Protein AF-A0A0M9G419-F1 (afdb_monomer_lite)

Sequence (191 aa):
MRHNVPPTSLELFRSASVFAHRCFSQYSDGTDGIEWKQRYLQERRDTALEFLGDVKKRVPIHEAIRQRASINRTASGSIHCPTLFDESYNSNTNDNFHDGGSCTKLIDELLDDLSQDENAVDRLQHVDFDALPLLEHELLGDDAPDEATLRNWLRLKRETADYQSYASIPESERTAWSAWYLRHIKGKEEN

Organism: Leptomonas pyrrhocoris (NCBI:txid157538)

Radius of gyration: 26.82 Å; chains: 1; bounding box: 69×56×67 Å

pLDDT: mean 76.54, std 17.56, range [34.84, 97.19]

Structure (mmCIF, N/CA/C/O backbone):
data_AF-A0A0M9G419-F1
#
_entry.id   AF-A0A0M9G419-F1
#
loop_
_atom_site.group_PDB
_atom_site.id
_atom_site.type_symbol
_atom_site.label_atom_id
_atom_site.label_alt_id
_atom_site.label_comp_id
_atom_site.label_asym_id
_atom_site.label_entity_id
_atom_site.label_seq_id
_atom_site.pdbx_PDB_ins_code
_atom_site.Cartn_x
_atom_site.Cartn_y
_atom_site.Cartn_z
_atom_site.occupancy
_atom_site.B_iso_or_equiv
_atom_site.auth_seq_id
_atom_site.auth_comp_id
_atom_site.auth_asym_id
_atom_site.auth_atom_id
_atom_site.pdbx_PDB_model_num
ATOM 1 N N . MET A 1 1 ? 47.802 28.865 7.224 1.00 38.84 1 MET A N 1
ATOM 2 C CA . MET A 1 1 ? 46.581 28.681 6.414 1.00 38.84 1 MET A CA 1
ATOM 3 C C . MET A 1 1 ? 46.557 27.236 5.939 1.00 38.84 1 MET A C 1
ATOM 5 O O . MET A 1 1 ? 47.412 26.865 5.150 1.00 38.84 1 MET A O 1
ATOM 9 N N . ARG A 1 2 ? 45.697 26.388 6.516 1.00 34.84 2 ARG A N 1
ATOM 10 C CA . ARG A 1 2 ? 45.529 24.995 6.074 1.00 34.84 2 ARG A CA 1
ATOM 11 C C . ARG A 1 2 ? 44.380 24.977 5.071 1.00 34.84 2 ARG A C 1
ATOM 13 O O . ARG A 1 2 ? 43.267 25.342 5.431 1.00 34.84 2 ARG A O 1
ATOM 20 N N . HIS A 1 3 ? 44.677 24.636 3.823 1.00 36.69 3 HIS A N 1
ATOM 21 C CA . HIS A 1 3 ? 43.667 24.454 2.788 1.00 36.69 3 HIS A CA 1
ATOM 22 C C . HIS A 1 3 ? 42.878 23.175 3.085 1.00 36.69 3 HIS A C 1
ATOM 24 O O . HIS A 1 3 ? 43.452 22.089 3.110 1.00 36.69 3 HIS A O 1
ATOM 30 N N . ASN A 1 4 ? 41.573 23.314 3.325 1.00 46.38 4 ASN A N 1
ATOM 31 C CA . ASN A 1 4 ? 40.633 22.200 3.267 1.00 46.38 4 ASN A CA 1
ATOM 32 C C . ASN A 1 4 ? 40.433 21.848 1.793 1.00 46.38 4 ASN A C 1
ATOM 34 O O . ASN A 1 4 ? 39.782 22.590 1.059 1.00 46.38 4 ASN A O 1
ATOM 38 N N . VAL A 1 5 ? 41.034 20.745 1.361 1.00 51.09 5 VAL A N 1
ATOM 39 C CA . VAL A 1 5 ? 40.749 20.142 0.059 1.00 51.09 5 VAL A CA 1
ATOM 40 C C . VAL A 1 5 ? 39.438 19.358 0.208 1.00 51.09 5 VAL A C 1
ATOM 42 O O . VAL A 1 5 ? 39.348 18.542 1.129 1.00 51.09 5 VAL A O 1
ATOM 45 N N . PRO A 1 6 ? 38.407 19.606 -0.619 1.00 54.56 6 PRO A N 1
ATOM 46 C CA . PRO A 1 6 ? 37.193 18.800 -0.592 1.00 54.56 6 PRO A CA 1
ATOM 47 C C . PRO A 1 6 ? 37.517 17.360 -1.025 1.00 54.56 6 PRO A C 1
ATOM 49 O O . PRO A 1 6 ? 38.342 17.171 -1.924 1.00 54.56 6 PRO A O 1
ATOM 52 N N . PRO A 1 7 ? 36.904 16.340 -0.399 1.00 48.47 7 PRO A N 1
ATOM 53 C CA . PRO A 1 7 ? 37.156 14.950 -0.752 1.00 48.47 7 PRO A CA 1
ATOM 54 C C . PRO A 1 7 ? 36.759 14.697 -2.210 1.00 48.47 7 PRO A C 1
ATOM 56 O O . PRO A 1 7 ? 35.701 15.125 -2.672 1.00 48.47 7 PRO A O 1
ATOM 59 N N . THR A 1 8 ? 37.636 14.017 -2.942 1.00 52.88 8 THR A N 1
ATOM 60 C CA . THR A 1 8 ? 37.413 13.596 -4.325 1.00 52.88 8 THR A CA 1
ATOM 61 C C . THR A 1 8 ? 36.238 12.619 -4.407 1.00 52.88 8 THR A C 1
ATOM 63 O O . THR A 1 8 ? 36.015 11.814 -3.504 1.00 52.88 8 THR A O 1
ATOM 66 N N . SER A 1 9 ? 35.492 12.664 -5.515 1.00 52.91 9 SER A N 1
ATOM 67 C CA . SER A 1 9 ? 34.283 11.859 -5.775 1.00 52.91 9 SER A CA 1
ATOM 68 C C . SER A 1 9 ? 34.446 10.359 -5.485 1.00 52.91 9 SER A C 1
ATOM 70 O O . SER A 1 9 ? 33.507 9.713 -5.030 1.00 52.91 9 SER A O 1
ATOM 72 N N . LEU A 1 10 ? 35.651 9.810 -5.654 1.00 49.03 10 LEU A N 1
ATOM 73 C CA . LEU A 1 10 ? 35.976 8.409 -5.367 1.00 49.03 10 LEU A CA 1
ATOM 74 C C . LEU A 1 10 ? 35.883 8.028 -3.872 1.00 49.03 10 LEU A C 1
ATOM 76 O O . LEU A 1 10 ? 35.545 6.887 -3.560 1.00 49.03 10 LEU A O 1
ATOM 80 N N . GLU A 1 11 ? 36.117 8.959 -2.943 1.00 41.41 11 GLU A N 1
ATOM 81 C CA . GLU A 1 11 ? 35.979 8.725 -1.491 1.00 41.41 11 GLU A CA 1
ATOM 82 C C . GLU A 1 11 ? 34.498 8.671 -1.055 1.00 41.41 11 GLU A C 1
ATOM 84 O O . GLU A 1 11 ? 34.127 7.914 -0.151 1.00 41.41 11 GLU A O 1
ATOM 89 N N . LEU A 1 12 ? 33.626 9.414 -1.749 1.00 50.41 12 LEU A N 1
ATOM 90 C CA . LEU A 1 12 ? 32.171 9.403 -1.544 1.00 50.41 12 LEU A CA 1
ATOM 91 C C . LEU A 1 12 ? 31.546 8.070 -1.983 1.00 50.41 12 LEU A C 1
ATOM 93 O O . LEU A 1 12 ? 30.766 7.483 -1.229 1.00 50.41 12 LEU A O 1
ATOM 97 N N . PHE A 1 13 ? 31.947 7.536 -3.142 1.00 45.41 13 PHE A N 1
ATOM 98 C CA . PHE A 1 13 ? 31.462 6.236 -3.630 1.00 45.41 13 PHE A CA 1
ATOM 99 C C . PHE A 1 13 ? 31.888 5.068 -2.733 1.00 45.41 13 PHE A C 1
ATOM 101 O O . PHE A 1 13 ? 31.101 4.155 -2.469 1.00 45.41 13 PHE A O 1
ATOM 108 N N . ARG A 1 14 ? 33.111 5.114 -2.195 1.00 39.41 14 ARG A N 1
ATOM 109 C CA . ARG A 1 14 ? 33.606 4.076 -1.281 1.00 39.41 14 ARG A CA 1
ATOM 110 C C . ARG A 1 14 ? 32.883 4.096 0.068 1.00 39.41 14 ARG A C 1
ATOM 112 O O . ARG A 1 14 ? 32.654 3.043 0.654 1.00 39.41 14 ARG A O 1
ATOM 119 N N . SER A 1 15 ? 32.469 5.276 0.526 1.00 40.69 15 SER A N 1
ATOM 120 C CA . SER A 1 15 ? 31.706 5.444 1.768 1.00 40.69 15 SER A CA 1
ATOM 121 C C . SER A 1 15 ? 30.243 5.003 1.621 1.00 40.69 15 SER A C 1
ATOM 123 O O . SER A 1 15 ? 29.703 4.382 2.535 1.00 40.69 15 SER A O 1
ATOM 125 N N . ALA A 1 16 ? 29.616 5.231 0.461 1.00 48.75 16 ALA A N 1
ATOM 126 C CA . ALA A 1 16 ? 28.253 4.769 0.176 1.00 48.75 16 ALA A CA 1
ATOM 127 C C . ALA A 1 16 ? 28.139 3.228 0.119 1.00 48.75 16 ALA A C 1
ATOM 129 O O . ALA A 1 16 ? 27.172 2.654 0.623 1.00 48.75 16 ALA A O 1
ATOM 130 N N . SER A 1 17 ? 29.164 2.545 -0.407 1.00 44.53 17 SER A N 1
ATOM 131 C CA . SER A 1 17 ? 29.236 1.074 -0.458 1.00 44.53 17 SER A CA 1
ATOM 132 C C . SER A 1 17 ? 29.228 0.419 0.935 1.00 44.53 17 SER A C 1
ATOM 134 O O . SER A 1 17 ? 28.587 -0.615 1.137 1.00 44.53 17 SER A O 1
ATOM 136 N N . VAL A 1 18 ? 29.875 1.039 1.928 1.00 43.81 18 VAL A N 1
ATOM 137 C CA . VAL A 1 18 ? 29.952 0.495 3.297 1.00 43.81 18 VAL A CA 1
ATOM 138 C C . VAL A 1 18 ? 28.615 0.622 4.044 1.00 43.81 18 VAL A C 1
ATOM 140 O O . VAL A 1 18 ? 28.306 -0.221 4.889 1.00 43.81 18 VAL A O 1
ATOM 143 N N . PHE A 1 19 ? 27.794 1.627 3.719 1.00 43.00 19 PHE A N 1
ATOM 144 C CA . PHE A 1 19 ? 26.455 1.786 4.300 1.00 43.00 19 PHE A CA 1
ATOM 145 C C . PHE A 1 19 ? 25.435 0.801 3.718 1.00 43.00 19 PHE A C 1
ATOM 147 O O . PHE A 1 19 ? 24.634 0.248 4.471 1.00 43.00 19 PHE A O 1
ATOM 154 N N . ALA A 1 20 ? 25.494 0.514 2.414 1.00 47.59 20 ALA A N 1
ATOM 155 C CA . ALA A 1 20 ? 24.583 -0.438 1.776 1.00 47.59 20 ALA A CA 1
ATOM 156 C C . ALA A 1 20 ? 24.707 -1.853 2.378 1.00 47.59 20 ALA A C 1
ATOM 158 O O . ALA A 1 20 ? 23.699 -2.484 2.700 1.00 47.59 20 ALA A O 1
ATOM 159 N N . HIS A 1 21 ? 25.930 -2.325 2.644 1.00 45.94 21 HIS A N 1
ATOM 160 C CA . HIS A 1 21 ? 26.155 -3.666 3.201 1.00 45.94 21 HIS A CA 1
ATOM 161 C C . HIS A 1 21 ? 25.623 -3.875 4.629 1.00 45.94 21 HIS A C 1
ATOM 163 O O . HIS A 1 21 ? 25.426 -5.020 5.027 1.00 45.94 21 HIS A O 1
ATOM 169 N N . ARG A 1 22 ? 25.363 -2.810 5.402 1.00 49.66 22 ARG A N 1
ATOM 170 C CA . ARG A 1 22 ? 24.868 -2.923 6.789 1.00 49.66 22 ARG A CA 1
ATOM 171 C C . ARG A 1 22 ? 23.342 -2.905 6.920 1.00 49.66 22 ARG A C 1
ATOM 173 O O . ARG A 1 22 ? 22.832 -3.267 7.976 1.00 49.66 22 ARG A O 1
ATOM 180 N N . CYS A 1 23 ? 22.617 -2.487 5.882 1.00 59.53 23 CYS A N 1
ATOM 181 C CA . CYS A 1 23 ? 21.167 -2.278 5.960 1.00 59.53 23 CYS A CA 1
ATOM 182 C C . CYS A 1 23 ? 20.362 -3.383 5.263 1.00 59.53 23 CYS A C 1
ATOM 184 O O . CYS A 1 23 ? 19.258 -3.692 5.705 1.00 59.53 23 CYS A O 1
ATOM 186 N N . PHE A 1 24 ? 20.905 -4.025 4.220 1.00 66.44 24 PHE A N 1
ATOM 187 C CA . PHE A 1 24 ? 20.184 -5.093 3.513 1.00 66.44 24 PHE A CA 1
ATOM 188 C C . PHE A 1 24 ? 19.921 -6.334 4.385 1.00 66.44 24 PHE A C 1
ATOM 190 O O . PHE A 1 24 ? 18.887 -6.977 4.215 1.00 66.44 24 PHE A O 1
ATOM 197 N N . SER A 1 25 ? 20.781 -6.635 5.369 1.00 67.06 25 SER A N 1
ATOM 198 C CA . SER A 1 25 ? 20.559 -7.750 6.308 1.00 67.06 25 SER A CA 1
ATOM 199 C C . SER A 1 25 ? 19.336 -7.548 7.210 1.00 67.06 25 SER A C 1
ATOM 201 O O . SER A 1 25 ? 18.782 -8.511 7.728 1.00 67.06 25 SER A O 1
ATOM 203 N N . GLN A 1 26 ? 18.854 -6.313 7.379 1.00 83.69 26 GLN A N 1
ATOM 204 C CA . GLN A 1 26 ? 17.709 -6.038 8.250 1.00 83.69 26 GLN A CA 1
ATOM 205 C C . GLN A 1 26 ? 16.374 -6.501 7.650 1.00 83.69 26 GLN A C 1
ATOM 207 O O . GLN A 1 26 ? 15.397 -6.626 8.388 1.00 83.69 26 GLN A O 1
ATOM 212 N N . TYR A 1 27 ? 16.326 -6.763 6.338 1.00 83.69 27 TYR A N 1
ATOM 213 C CA . TYR A 1 27 ? 15.131 -7.252 5.643 1.00 83.69 27 TYR A CA 1
ATOM 214 C C . TYR A 1 27 ? 14.937 -8.765 5.757 1.00 83.69 27 TYR A C 1
ATOM 216 O O . TYR A 1 27 ? 13.842 -9.250 5.474 1.00 83.69 27 TYR A O 1
ATOM 224 N N . SER A 1 28 ? 15.964 -9.515 6.168 1.00 85.06 28 SER A N 1
ATOM 225 C CA . SER A 1 28 ? 15.807 -10.942 6.440 1.00 85.06 28 SER A CA 1
ATOM 226 C C . SER A 1 28 ? 15.108 -11.203 7.775 1.00 85.06 28 SER A C 1
ATOM 228 O O . SER A 1 28 ? 15.082 -10.361 8.683 1.00 85.06 28 SER A O 1
ATOM 230 N N . ASP A 1 29 ? 14.543 -12.403 7.893 1.00 83.81 29 ASP A N 1
ATOM 231 C CA . ASP A 1 29 ? 13.978 -12.906 9.141 1.00 83.81 29 ASP A CA 1
ATOM 232 C C . ASP A 1 29 ? 15.043 -12.969 10.247 1.00 83.81 29 ASP A C 1
ATOM 234 O O . ASP A 1 29 ? 16.236 -13.112 9.982 1.00 83.81 29 ASP A O 1
ATOM 238 N N . GLY A 1 30 ? 14.603 -12.852 11.501 1.00 84.38 30 GLY A N 1
ATOM 239 C CA . GLY A 1 30 ? 15.476 -12.800 12.675 1.00 84.38 30 GLY A CA 1
ATOM 240 C C . GLY A 1 30 ? 15.331 -11.502 13.466 1.00 84.38 30 GLY A C 1
ATOM 241 O O . GLY A 1 30 ? 14.412 -10.710 13.237 1.00 84.38 30 GLY A O 1
ATOM 242 N N . THR A 1 31 ? 16.238 -11.303 14.419 1.00 83.81 31 THR A N 1
ATOM 243 C CA . THR A 1 31 ? 16.205 -10.198 15.393 1.00 83.81 31 THR A CA 1
ATOM 244 C C . THR A 1 31 ? 16.701 -8.863 14.842 1.00 83.81 31 THR A C 1
ATOM 246 O O . THR A 1 31 ? 16.458 -7.825 15.454 1.00 83.81 31 THR A O 1
ATOM 249 N N . ASP A 1 32 ? 17.373 -8.868 13.692 1.00 87.25 32 ASP A N 1
ATOM 250 C CA . ASP A 1 32 ? 17.858 -7.649 13.046 1.00 87.25 32 ASP A CA 1
ATOM 251 C C . ASP A 1 32 ? 16.689 -6.760 12.601 1.00 87.25 32 ASP A C 1
ATOM 253 O O . ASP A 1 32 ? 15.638 -7.254 12.188 1.00 87.25 32 ASP A O 1
ATOM 257 N N . GLY A 1 33 ? 16.854 -5.437 12.687 1.00 86.06 33 GLY A N 1
ATOM 258 C CA . GLY A 1 33 ? 15.804 -4.486 12.303 1.00 86.06 33 GLY A CA 1
ATOM 259 C C . GLY A 1 33 ? 14.588 -4.467 13.243 1.00 86.06 33 GLY A C 1
ATOM 260 O O . GLY A 1 33 ? 13.487 -4.120 12.816 1.00 86.06 33 GLY A O 1
ATOM 261 N N . ILE A 1 34 ? 14.762 -4.844 14.517 1.00 90.25 34 ILE A N 1
ATOM 262 C CA . ILE A 1 34 ? 13.664 -4.946 15.495 1.00 90.25 34 ILE A CA 1
ATOM 263 C C . ILE A 1 34 ? 12.810 -3.675 15.593 1.00 90.25 34 ILE A C 1
ATOM 265 O O . ILE A 1 34 ? 11.598 -3.772 15.753 1.00 90.25 34 ILE A O 1
ATOM 269 N N . GLU A 1 35 ? 13.411 -2.494 15.438 1.00 91.00 35 GLU A N 1
ATOM 270 C CA . GLU A 1 35 ? 12.728 -1.204 15.571 1.00 91.00 35 GLU A CA 1
ATOM 271 C C . GLU A 1 35 ? 11.585 -1.045 14.560 1.00 91.00 35 GLU A C 1
ATOM 273 O O . GLU A 1 35 ? 10.445 -0.760 14.938 1.00 91.00 35 GLU A O 1
ATOM 278 N N . TRP A 1 36 ? 11.855 -1.283 13.272 1.00 91.62 36 TRP A N 1
ATOM 279 C CA . TRP A 1 36 ? 10.833 -1.164 12.233 1.00 91.62 36 TRP A CA 1
ATOM 280 C C . TRP A 1 36 ? 9.875 -2.361 12.247 1.00 91.62 36 TRP A C 1
ATOM 282 O O . TRP A 1 36 ? 8.677 -2.180 12.024 1.00 91.62 36 TRP A O 1
ATOM 292 N N . LYS A 1 37 ? 10.362 -3.569 12.579 1.00 91.94 37 LYS A N 1
ATOM 293 C CA . LYS A 1 37 ? 9.524 -4.775 12.706 1.00 91.94 37 LYS A CA 1
ATOM 294 C C . LYS A 1 37 ? 8.497 -4.626 13.833 1.00 91.94 37 LYS A C 1
ATOM 296 O O . LYS A 1 37 ? 7.320 -4.927 13.639 1.00 91.94 37 LYS A O 1
ATOM 301 N N . GLN A 1 38 ? 8.912 -4.118 14.995 1.00 94.00 38 GLN A N 1
ATOM 302 C CA . GLN A 1 38 ? 8.023 -3.863 16.129 1.00 94.00 38 GLN A CA 1
ATOM 303 C C . GLN A 1 38 ? 7.025 -2.753 15.807 1.00 94.00 38 GLN A C 1
ATOM 305 O O . GLN A 1 38 ? 5.837 -2.915 16.081 1.00 94.00 38 GLN A O 1
ATOM 310 N N . ARG A 1 39 ? 7.484 -1.657 15.189 1.00 94.75 39 ARG A N 1
ATOM 311 C CA . ARG A 1 39 ? 6.601 -0.579 14.735 1.00 94.75 39 ARG A CA 1
ATOM 312 C C . ARG A 1 39 ? 5.519 -1.103 13.793 1.00 94.75 39 ARG A C 1
ATOM 314 O O . ARG A 1 39 ? 4.346 -0.835 14.025 1.00 94.75 39 ARG A O 1
ATOM 321 N N . TYR A 1 40 ? 5.896 -1.901 12.797 1.00 93.06 40 TYR A N 1
ATOM 322 C CA . TYR A 1 40 ? 4.954 -2.519 11.865 1.00 93.06 40 TYR A CA 1
ATOM 323 C C . TYR A 1 40 ? 3.905 -3.380 12.586 1.00 93.06 40 TYR A C 1
ATOM 325 O O . TYR A 1 40 ? 2.705 -3.234 12.356 1.00 93.06 40 TYR A O 1
ATOM 333 N N . LEU A 1 41 ? 4.330 -4.263 13.497 1.00 93.31 41 LEU A N 1
ATOM 334 C CA . LEU A 1 41 ? 3.406 -5.109 14.264 1.00 93.31 41 LEU A CA 1
ATOM 335 C C . LEU A 1 41 ? 2.466 -4.287 15.156 1.00 93.31 41 LEU A C 1
ATOM 337 O O . LEU A 1 41 ? 1.285 -4.626 15.278 1.00 93.31 41 LEU A O 1
ATOM 341 N N . GLN A 1 42 ? 2.978 -3.211 15.753 1.00 95.38 42 GLN A N 1
ATOM 342 C CA . GLN A 1 42 ? 2.200 -2.298 16.580 1.00 95.38 42 GLN A CA 1
ATOM 343 C C . GLN A 1 42 ? 1.150 -1.553 15.746 1.00 95.38 42 GLN A C 1
ATOM 345 O O . GLN A 1 42 ? -0.029 -1.600 16.086 1.00 95.38 42 GLN A O 1
ATOM 350 N N . GLU A 1 43 ? 1.536 -0.966 14.610 1.00 94.69 43 GLU A N 1
ATOM 351 C CA . GLU A 1 43 ? 0.617 -0.276 13.692 1.00 94.69 43 GLU A CA 1
ATOM 352 C C . GLU A 1 43 ? -0.503 -1.213 13.203 1.00 94.69 43 GLU A C 1
ATOM 354 O O . GLU A 1 43 ? -1.677 -0.826 13.155 1.00 94.69 43 GLU A O 1
ATOM 359 N N . ARG A 1 44 ? -0.182 -2.485 12.920 1.00 93.75 44 ARG A N 1
ATOM 360 C CA . ARG A 1 44 ? -1.181 -3.502 12.547 1.00 93.75 44 ARG A CA 1
ATOM 361 C C . ARG A 1 44 ? -2.161 -3.806 13.677 1.00 93.75 44 ARG A C 1
ATOM 363 O O . ARG A 1 44 ? -3.362 -3.913 13.418 1.00 93.75 44 ARG A O 1
ATOM 370 N N . ARG A 1 45 ? -1.667 -3.933 14.910 1.00 93.81 45 ARG A N 1
ATOM 371 C CA . ARG A 1 45 ? -2.503 -4.166 16.094 1.00 93.81 45 ARG A CA 1
ATOM 372 C C . ARG A 1 45 ? -3.414 -2.973 16.371 1.00 93.81 45 ARG A C 1
ATOM 374 O O . ARG A 1 45 ? -4.610 -3.167 16.577 1.00 93.81 45 ARG A O 1
ATOM 381 N N . ASP A 1 46 ? -2.869 -1.763 16.345 1.00 94.56 46 ASP A N 1
ATOM 382 C CA . ASP A 1 46 ? -3.615 -0.540 16.643 1.00 94.56 46 ASP A CA 1
ATOM 383 C C . ASP A 1 46 ? -4.724 -0.310 15.616 1.00 94.56 46 ASP A C 1
ATOM 385 O O . ASP A 1 46 ? -5.868 -0.060 15.993 1.00 94.56 46 ASP A O 1
ATOM 389 N N . THR A 1 47 ? -4.432 -0.536 14.331 1.00 93.56 47 THR A N 1
ATOM 390 C CA . THR A 1 47 ? -5.436 -0.465 13.259 1.00 93.56 47 THR A CA 1
ATOM 391 C C . THR A 1 47 ? -6.567 -1.478 13.471 1.00 93.56 47 THR A C 1
ATOM 393 O O . THR A 1 47 ? -7.741 -1.144 13.305 1.00 93.56 47 THR A O 1
ATOM 396 N N . ALA A 1 48 ? -6.242 -2.717 13.863 1.00 92.19 48 ALA A N 1
ATOM 397 C CA . ALA A 1 48 ? -7.242 -3.756 14.118 1.00 92.19 48 ALA A CA 1
ATOM 398 C C . ALA A 1 48 ? -8.152 -3.398 15.304 1.00 92.19 48 ALA A C 1
ATOM 400 O O . ALA A 1 48 ? -9.375 -3.550 15.228 1.00 92.19 48 ALA A O 1
ATOM 401 N N . LEU A 1 49 ? -7.563 -2.895 16.393 1.00 92.94 49 LEU A N 1
ATOM 402 C CA . LEU A 1 49 ? -8.297 -2.492 17.590 1.00 92.94 49 LEU A CA 1
ATOM 403 C C . LEU A 1 49 ? -9.156 -1.249 17.350 1.00 92.94 49 LEU A C 1
ATOM 405 O O . LEU A 1 49 ? -10.293 -1.212 17.817 1.00 92.94 49 LEU A O 1
ATOM 409 N N . GLU A 1 50 ? -8.660 -0.267 16.597 1.00 94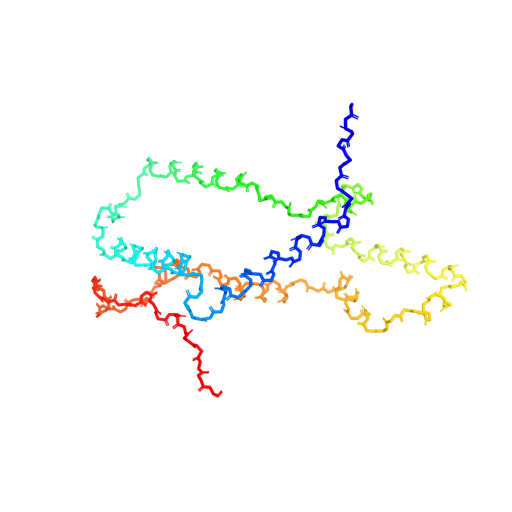.00 50 GLU A N 1
ATOM 410 C CA . GLU A 1 50 ? -9.443 0.907 16.206 1.00 94.00 50 GLU A CA 1
ATOM 411 C C . GLU A 1 50 ? -10.651 0.491 15.356 1.00 94.00 50 GLU A C 1
ATOM 413 O O . GLU A 1 50 ? -11.781 0.881 15.650 1.00 94.00 50 GLU A O 1
ATOM 418 N N . PHE A 1 51 ? -10.450 -0.375 14.359 1.00 91.75 51 PHE A N 1
ATOM 419 C CA . PHE A 1 51 ? -11.526 -0.848 13.486 1.00 91.75 51 PHE A CA 1
ATOM 420 C C . PHE A 1 51 ? -12.614 -1.636 14.243 1.00 91.75 51 PHE A C 1
ATOM 422 O O . PHE A 1 51 ? -13.816 -1.409 14.056 1.00 91.75 51 PHE A O 1
ATOM 429 N N . LEU A 1 52 ? -12.210 -2.568 15.113 1.00 90.81 52 LEU A N 1
ATOM 430 C CA . LEU A 1 52 ? -13.142 -3.431 15.845 1.00 90.81 52 LEU A CA 1
ATOM 431 C C . LEU A 1 52 ? -13.781 -2.734 17.054 1.00 90.81 52 LEU A C 1
ATOM 433 O O . LEU A 1 52 ? -14.967 -2.948 17.319 1.00 90.81 52 LEU A O 1
ATOM 437 N N . GLY A 1 53 ? -13.010 -1.932 17.789 1.00 89.62 53 GLY A N 1
ATOM 438 C CA . GLY A 1 53 ? -13.370 -1.433 19.116 1.00 89.62 53 GLY A CA 1
ATOM 439 C C . GLY A 1 53 ? -13.764 0.042 19.186 1.00 89.62 53 GLY A C 1
ATOM 440 O O . GLY A 1 53 ? -14.528 0.405 20.082 1.00 89.62 53 GLY A O 1
ATOM 441 N N . ASP A 1 54 ? -13.305 0.901 18.267 1.00 92.69 54 ASP A N 1
ATOM 442 C CA . ASP A 1 54 ? -13.606 2.334 18.347 1.00 92.69 54 ASP A CA 1
ATOM 443 C C . ASP A 1 54 ? -14.975 2.669 17.735 1.00 92.69 54 ASP A C 1
ATOM 445 O O . ASP A 1 54 ? -15.142 2.941 16.542 1.00 92.69 54 ASP A O 1
ATOM 449 N N . VAL A 1 55 ? -15.994 2.697 18.594 1.00 91.69 55 VAL A N 1
ATOM 450 C CA . VAL A 1 55 ? -17.367 3.056 18.214 1.00 91.69 55 VAL A CA 1
ATOM 451 C C . VAL A 1 55 ? -17.456 4.497 17.695 1.00 91.69 55 VAL A C 1
ATOM 453 O O . VAL A 1 55 ? -18.319 4.792 16.869 1.00 91.69 55 VAL A O 1
ATOM 456 N N . LYS A 1 56 ? -16.543 5.396 18.095 1.00 93.19 56 LYS A N 1
ATOM 457 C CA . LYS A 1 56 ? -16.565 6.807 17.668 1.00 93.19 56 LYS A CA 1
ATOM 458 C C . LYS A 1 56 ? -16.276 6.974 16.178 1.00 93.19 56 LYS A C 1
ATOM 460 O O . LYS A 1 56 ? -16.611 8.009 15.610 1.00 93.19 56 LYS A O 1
ATOM 465 N N . LYS A 1 57 ? -15.677 5.969 15.535 1.00 92.81 57 LYS A N 1
ATOM 466 C CA . LYS A 1 57 ? -15.389 5.967 14.093 1.00 92.81 57 LYS A CA 1
ATOM 467 C C . LYS A 1 57 ? -16.589 5.526 13.250 1.00 92.81 57 LYS A C 1
ATOM 469 O O . LYS A 1 57 ? -16.598 5.750 12.043 1.00 92.81 57 LYS A O 1
ATOM 474 N N . ARG A 1 58 ? -17.633 4.956 13.865 1.00 92.69 58 ARG A N 1
ATOM 475 C CA . ARG A 1 58 ? -18.849 4.457 13.192 1.00 92.69 58 ARG A CA 1
ATOM 476 C C . ARG A 1 58 ? -19.893 5.563 13.015 1.00 92.69 58 ARG A C 1
ATOM 478 O O . ARG A 1 58 ? -21.041 5.422 13.425 1.00 92.69 58 ARG A O 1
ATOM 485 N N . VAL A 1 59 ? -19.474 6.688 12.439 1.00 94.06 59 VAL A N 1
ATOM 486 C CA . VAL A 1 59 ? -20.296 7.899 12.302 1.00 94.06 59 VAL A CA 1
ATOM 487 C C . VAL A 1 59 ? -20.596 8.172 10.825 1.00 94.06 59 VAL A C 1
ATOM 489 O O . VAL A 1 59 ? -19.686 8.094 9.997 1.00 94.06 59 VAL A O 1
ATOM 492 N N . PRO A 1 60 ? -21.844 8.528 10.467 1.00 94.88 60 PRO A N 1
ATOM 493 C CA . PRO A 1 60 ? -22.172 8.958 9.114 1.00 94.88 60 PRO A CA 1
ATOM 494 C C . PRO A 1 60 ? -21.367 10.189 8.675 1.00 94.88 60 PRO A C 1
ATOM 496 O O . PRO A 1 60 ? -21.171 11.147 9.429 1.00 94.88 60 PRO A O 1
ATOM 499 N N . ILE A 1 61 ? -20.928 10.184 7.417 1.00 95.62 61 ILE A N 1
ATOM 500 C CA . ILE A 1 61 ? -20.112 11.261 6.853 1.00 95.62 61 ILE A CA 1
ATOM 501 C C . ILE A 1 61 ? -20.968 12.520 6.649 1.00 95.62 61 ILE A C 1
ATOM 503 O O . ILE A 1 61 ? -21.893 12.526 5.833 1.00 95.62 61 ILE A O 1
ATOM 507 N N . HIS A 1 62 ? -20.601 13.603 7.335 1.00 95.56 62 HIS A N 1
ATOM 508 C CA . HIS A 1 62 ? -21.214 14.931 7.225 1.00 95.56 62 HIS A CA 1
ATOM 509 C C . HIS A 1 62 ? -20.273 15.949 6.556 1.00 95.56 62 HIS A C 1
ATOM 511 O O . HIS A 1 62 ? -19.114 15.648 6.268 1.00 95.56 62 HIS A O 1
ATOM 517 N N . GLU A 1 63 ? -20.777 17.158 6.298 1.00 96.75 63 GLU A N 1
ATOM 518 C CA . GLU A 1 63 ? -20.127 18.142 5.421 1.00 96.75 63 GLU A CA 1
ATOM 519 C C . GLU A 1 63 ? -18.708 18.529 5.859 1.00 96.75 63 GLU A C 1
ATOM 521 O O . GLU A 1 63 ? -17.785 18.510 5.049 1.00 96.75 63 GLU A O 1
ATOM 526 N N . ALA A 1 64 ? -18.493 18.762 7.156 1.00 96.50 64 ALA A N 1
ATOM 527 C CA . ALA A 1 64 ? -17.164 19.078 7.680 1.00 96.50 64 ALA A CA 1
ATOM 528 C C . ALA A 1 64 ? -16.133 17.969 7.387 1.00 96.50 64 ALA A C 1
ATOM 530 O O . ALA A 1 64 ? -14.986 18.257 7.040 1.00 96.50 64 ALA A O 1
ATOM 531 N N . ILE A 1 65 ? -16.543 16.696 7.473 1.00 95.69 65 ILE A N 1
ATOM 532 C CA . ILE A 1 65 ? -15.679 15.560 7.125 1.00 95.69 65 ILE A CA 1
ATOM 533 C C . ILE A 1 65 ? -15.406 15.546 5.617 1.00 95.69 65 ILE A C 1
ATOM 535 O O . ILE A 1 65 ? -14.261 15.338 5.223 1.00 95.69 65 ILE A O 1
ATOM 539 N N . ARG A 1 66 ? -16.416 15.800 4.770 1.00 95.81 66 ARG A N 1
ATOM 540 C CA . ARG A 1 66 ? -16.257 15.822 3.301 1.00 95.81 66 ARG A CA 1
ATOM 541 C C . ARG A 1 66 ? -15.260 16.886 2.860 1.00 95.81 66 ARG A C 1
ATOM 543 O O . ARG A 1 66 ? -14.324 16.572 2.127 1.00 95.81 66 ARG A O 1
ATOM 550 N N . GLN A 1 67 ? -15.424 18.112 3.354 1.00 97.19 67 GLN A N 1
ATOM 551 C CA . GLN A 1 67 ? -14.543 19.230 3.021 1.00 97.19 67 GLN A CA 1
ATOM 552 C C . GLN A 1 67 ? -13.110 18.950 3.471 1.00 97.19 67 GLN A C 1
ATOM 554 O O . GLN A 1 67 ? -12.178 19.038 2.673 1.00 97.19 67 GLN A O 1
ATOM 559 N N . ARG A 1 68 ? -12.927 18.512 4.723 1.00 96.38 68 ARG A N 1
ATOM 560 C CA . ARG A 1 68 ? -11.594 18.212 5.256 1.00 96.38 68 ARG A CA 1
ATOM 561 C C . ARG A 1 68 ? -10.924 17.042 4.536 1.00 96.38 68 ARG A C 1
ATOM 563 O O . ARG A 1 68 ? -9.731 17.105 4.258 1.00 96.38 68 ARG A O 1
ATOM 570 N N . ALA A 1 69 ? -11.675 15.996 4.194 1.00 95.56 69 ALA A N 1
ATOM 571 C CA . ALA A 1 69 ? -11.152 14.872 3.424 1.00 95.56 69 ALA A CA 1
ATOM 572 C C . ALA A 1 69 ? -10.736 15.292 2.005 1.00 95.56 69 ALA A C 1
ATOM 574 O O . ALA A 1 69 ? -9.714 14.820 1.512 1.00 95.56 69 ALA A O 1
ATOM 575 N N . SER A 1 70 ? -11.487 16.197 1.368 1.00 95.31 70 SER A N 1
ATOM 576 C CA . SER A 1 70 ? -11.124 16.752 0.060 1.00 95.31 70 SER A CA 1
ATOM 577 C C . SER A 1 70 ? -9.824 17.553 0.127 1.00 95.31 70 SER A C 1
ATOM 579 O O . SER A 1 70 ? -8.935 17.324 -0.687 1.00 95.31 70 SER A O 1
ATOM 581 N N . ILE A 1 71 ? -9.682 18.426 1.131 1.00 95.12 71 ILE A N 1
ATOM 582 C CA . ILE A 1 71 ? -8.456 19.209 1.362 1.00 95.12 71 ILE A CA 1
ATOM 583 C C . ILE A 1 71 ? -7.257 18.283 1.603 1.00 95.12 71 ILE A C 1
ATOM 585 O O . ILE A 1 71 ? -6.192 18.475 1.018 1.00 95.12 71 ILE A O 1
ATOM 589 N N . ASN A 1 72 ? -7.426 17.241 2.421 1.00 95.38 72 ASN A N 1
ATOM 590 C CA . ASN A 1 72 ? -6.361 16.273 2.676 1.00 95.38 72 ASN A CA 1
ATOM 591 C C . ASN A 1 72 ? -5.976 15.502 1.405 1.00 95.38 72 ASN A C 1
ATOM 593 O O . ASN A 1 72 ? -4.795 15.278 1.167 1.00 95.38 72 ASN A O 1
ATOM 597 N N . ARG A 1 73 ? -6.952 15.134 0.563 1.00 94.56 73 ARG A N 1
ATOM 598 C CA . ARG A 1 73 ? -6.690 14.462 -0.718 1.00 94.56 73 ARG A CA 1
ATOM 599 C C . ARG A 1 73 ? -5.848 15.336 -1.642 1.00 94.56 73 ARG A C 1
ATOM 601 O O . ARG A 1 73 ? -4.882 14.840 -2.212 1.00 94.56 73 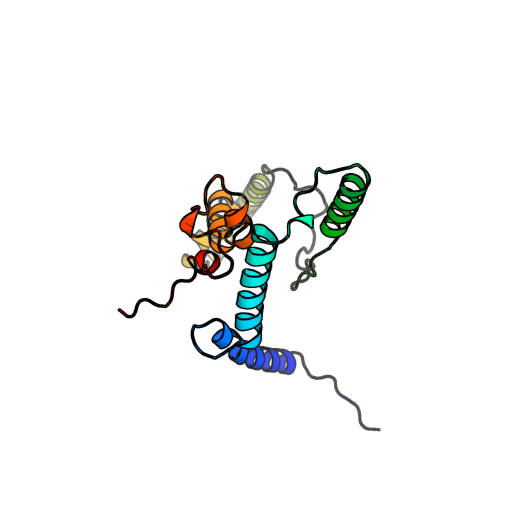ARG A O 1
ATOM 608 N N . THR A 1 74 ? -6.194 16.615 -1.778 1.00 93.31 74 THR A N 1
ATOM 609 C CA . THR A 1 74 ? -5.413 17.547 -2.602 1.00 93.31 74 THR A CA 1
ATOM 610 C C . THR A 1 74 ? -4.023 17.776 -2.019 1.00 93.31 74 THR A C 1
ATOM 612 O O . THR A 1 74 ? -3.053 17.768 -2.767 1.00 93.31 74 THR A O 1
ATOM 615 N N . ALA A 1 75 ? -3.909 17.889 -0.692 1.00 92.44 75 ALA A N 1
ATOM 616 C CA . ALA A 1 75 ? -2.626 18.073 -0.020 1.00 92.44 75 ALA A CA 1
ATOM 617 C C . ALA A 1 75 ? -1.688 16.874 -0.222 1.00 92.44 75 ALA A C 1
ATOM 619 O O . ALA A 1 75 ? -0.512 17.065 -0.513 1.00 92.44 75 ALA A O 1
ATOM 620 N N . SER A 1 76 ? -2.198 15.641 -0.125 1.00 88.62 76 SER A N 1
ATOM 621 C CA . SER A 1 76 ? -1.405 14.438 -0.403 1.00 88.62 76 SER A CA 1
ATOM 622 C C . SER A 1 76 ? -1.052 14.294 -1.883 1.00 88.62 76 SE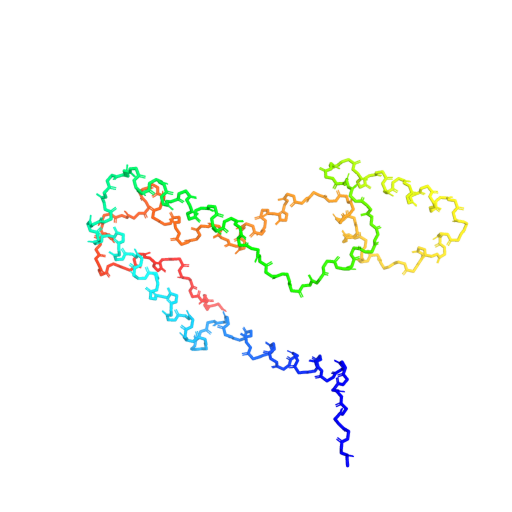R A C 1
ATOM 624 O O . SER A 1 76 ? 0.046 13.848 -2.192 1.00 88.62 76 SER A O 1
ATOM 626 N N . GLY A 1 77 ? -1.946 14.695 -2.794 1.00 84.56 77 GLY A N 1
ATOM 627 C CA . GLY A 1 77 ? -1.677 14.686 -4.235 1.00 84.56 77 GLY A CA 1
ATOM 628 C C . GLY A 1 77 ? -0.602 15.688 -4.669 1.00 84.56 77 GLY A C 1
ATOM 629 O O . GLY A 1 77 ? 0.059 15.464 -5.674 1.00 84.56 77 GLY A O 1
ATOM 630 N N . SER A 1 78 ? -0.395 16.766 -3.905 1.00 82.31 78 SER A N 1
ATOM 631 C CA . SER A 1 78 ? 0.665 17.751 -4.161 1.00 82.31 78 SER A CA 1
ATOM 632 C C . SER A 1 78 ? 2.034 17.381 -3.578 1.00 82.31 78 SER A C 1
ATOM 634 O O . SER A 1 78 ? 2.984 18.143 -3.742 1.00 82.31 78 SER A O 1
ATOM 636 N N . ILE A 1 79 ? 2.157 16.254 -2.866 1.00 84.94 79 ILE A N 1
ATOM 637 C CA . ILE A 1 79 ? 3.447 15.817 -2.320 1.00 84.94 79 ILE A CA 1
ATOM 638 C C . ILE A 1 79 ? 4.286 15.264 -3.469 1.00 84.94 79 ILE A C 1
ATOM 640 O O . ILE A 1 79 ? 4.002 14.191 -3.997 1.00 84.94 79 ILE A O 1
ATOM 644 N N . HIS A 1 80 ? 5.336 15.992 -3.836 1.00 80.44 80 HIS A N 1
ATOM 645 C CA . HIS A 1 80 ? 6.322 15.513 -4.792 1.00 80.44 80 HIS A CA 1
ATOM 646 C C . HIS A 1 80 ? 7.322 14.587 -4.087 1.00 80.44 80 HIS A C 1
ATOM 648 O O . HIS A 1 80 ? 7.878 14.941 -3.044 1.00 80.44 80 HIS A O 1
ATOM 654 N N . CYS A 1 81 ? 7.520 13.386 -4.632 1.00 79.62 81 CYS A N 1
ATOM 655 C CA . CYS A 1 81 ? 8.529 12.459 -4.132 1.00 79.62 81 CYS A CA 1
ATOM 656 C C . CYS A 1 81 ? 9.903 12.931 -4.629 1.00 79.62 81 CYS A C 1
ATOM 658 O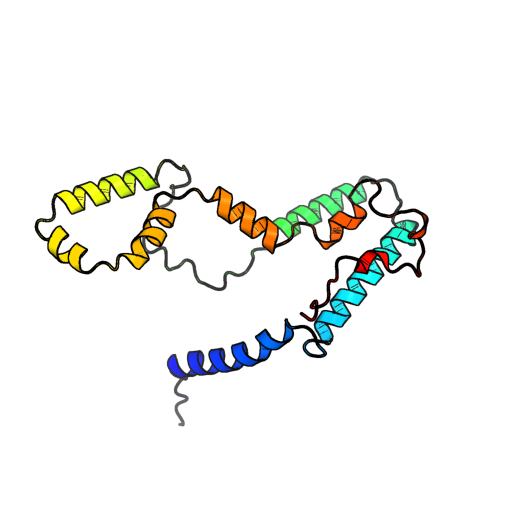 O . CYS A 1 81 ? 10.055 13.080 -5.840 1.00 79.62 81 CYS A O 1
ATOM 660 N N . PRO A 1 82 ? 10.889 13.181 -3.749 1.00 79.06 82 PRO A N 1
ATOM 661 C CA . PRO A 1 82 ? 12.225 13.543 -4.201 1.00 79.06 82 PRO A CA 1
ATOM 662 C C . PRO A 1 82 ? 12.806 12.390 -5.024 1.00 79.06 82 PRO A C 1
ATOM 664 O O . PRO A 1 82 ? 12.939 11.268 -4.528 1.00 79.06 82 PRO A O 1
ATOM 667 N N . THR A 1 83 ? 13.134 12.661 -6.284 1.00 79.06 83 THR A N 1
ATOM 668 C CA . THR A 1 83 ? 13.803 11.699 -7.156 1.00 79.06 83 THR A CA 1
ATOM 669 C C . THR A 1 83 ? 15.263 11.562 -6.718 1.00 79.06 83 THR A C 1
ATOM 671 O O . THR A 1 83 ? 15.949 12.543 -6.434 1.00 79.06 83 THR A O 1
ATOM 674 N N . LEU A 1 84 ? 15.735 10.320 -6.576 1.00 71.69 84 LEU A N 1
ATOM 675 C CA . LEU A 1 84 ? 17.125 10.039 -6.181 1.00 71.69 84 LEU A CA 1
ATOM 676 C C . LEU A 1 84 ? 18.113 10.262 -7.331 1.00 71.69 84 LEU A C 1
ATOM 678 O O . LEU A 1 84 ? 19.293 10.503 -7.084 1.00 71.69 84 LEU A O 1
ATOM 682 N N . PHE A 1 85 ? 17.623 10.179 -8.566 1.00 73.31 85 PHE A N 1
ATOM 683 C CA . PHE A 1 85 ? 18.375 10.451 -9.778 1.00 73.31 85 PHE A CA 1
ATOM 684 C C . PHE A 1 85 ? 17.764 11.671 -10.454 1.00 73.31 85 PHE A C 1
ATOM 686 O O . PHE A 1 85 ? 16.544 11.773 -10.582 1.00 73.31 85 PHE A O 1
ATOM 693 N N . ASP A 1 86 ? 18.632 12.606 -10.814 1.00 58.38 86 ASP A N 1
ATOM 694 C CA . ASP A 1 86 ? 18.263 13.820 -11.520 1.00 58.38 86 ASP A CA 1
ATOM 695 C C . ASP A 1 86 ? 17.849 13.458 -12.952 1.00 58.38 86 ASP A C 1
ATOM 697 O O . ASP A 1 86 ? 18.523 12.674 -13.620 1.00 58.38 86 ASP A O 1
ATOM 701 N N . GLU A 1 87 ? 16.748 14.027 -13.436 1.00 57.09 87 GLU A N 1
ATOM 702 C CA . GLU A 1 87 ? 16.264 13.839 -14.813 1.00 57.09 87 GLU A CA 1
ATOM 703 C C . GLU A 1 87 ? 17.170 14.545 -15.840 1.00 57.09 87 GLU A C 1
ATOM 705 O O . GLU A 1 87 ? 16.900 14.522 -17.036 1.00 57.09 87 GLU A O 1
ATOM 710 N N . SER A 1 88 ? 18.284 15.144 -15.404 1.00 55.84 88 SER A N 1
ATOM 711 C CA . SER A 1 88 ? 19.258 15.842 -16.249 1.00 55.84 88 SER A CA 1
ATOM 712 C C . SER A 1 88 ? 19.978 14.962 -17.281 1.00 55.84 88 SER A C 1
ATOM 714 O O . SER A 1 88 ? 20.694 15.491 -18.130 1.00 55.84 88 SER A O 1
ATOM 716 N N . TYR A 1 89 ? 19.748 13.644 -17.279 1.00 51.59 89 TYR A N 1
ATOM 717 C CA . TYR A 1 89 ? 20.121 12.755 -18.388 1.00 51.59 89 TYR A CA 1
ATOM 718 C C . TYR A 1 89 ? 19.211 12.904 -19.621 1.00 51.59 89 TYR A C 1
ATOM 720 O O . TYR A 1 89 ? 19.607 12.467 -20.701 1.00 51.59 89 TYR A O 1
ATOM 728 N N . ASN A 1 90 ? 18.061 13.587 -19.511 1.00 49.47 90 ASN A N 1
ATOM 729 C CA . ASN A 1 90 ? 17.293 14.085 -20.658 1.00 49.47 90 ASN A CA 1
ATOM 730 C C . ASN A 1 90 ? 18.018 15.280 -21.297 1.00 49.47 90 ASN A C 1
ATOM 732 O O . ASN A 1 90 ? 17.572 16.428 -21.276 1.00 49.47 90 ASN A O 1
ATOM 736 N N . SER A 1 91 ? 19.186 15.010 -21.873 1.00 42.09 91 SER A N 1
ATOM 737 C CA . SER A 1 91 ? 19.866 15.944 -22.755 1.00 42.09 91 SER A CA 1
ATOM 738 C C . SER A 1 91 ? 19.087 16.025 -24.070 1.00 42.09 91 SER A C 1
ATOM 740 O O . SER A 1 91 ? 19.256 15.180 -24.942 1.00 42.09 91 SER A O 1
ATOM 742 N N . ASN A 1 92 ? 18.300 17.091 -24.221 1.00 46.09 92 ASN A N 1
ATOM 743 C CA . ASN A 1 92 ? 17.649 17.545 -25.453 1.00 46.09 92 ASN A CA 1
ATOM 744 C C . ASN A 1 92 ? 16.603 16.604 -26.067 1.00 46.09 92 ASN A C 1
ATOM 746 O O . ASN A 1 92 ? 16.880 15.897 -27.027 1.00 46.09 92 ASN A O 1
ATOM 750 N N . THR A 1 93 ? 15.345 16.764 -25.675 1.00 41.53 93 THR A N 1
ATOM 751 C CA . THR A 1 93 ? 14.248 16.787 -26.655 1.00 41.53 93 THR A CA 1
ATOM 752 C C . THR A 1 93 ? 13.150 17.686 -26.109 1.00 41.53 93 THR A C 1
ATOM 754 O O . THR A 1 93 ? 12.666 17.501 -24.998 1.00 41.53 93 THR A O 1
ATOM 757 N N . ASN A 1 94 ? 12.823 18.725 -26.873 1.00 39.94 94 ASN A N 1
ATOM 758 C CA . ASN A 1 94 ? 11.683 19.587 -26.602 1.00 39.94 94 ASN A CA 1
ATOM 759 C C . ASN A 1 94 ? 10.420 18.743 -26.388 1.00 39.94 94 ASN A C 1
ATOM 761 O O . ASN A 1 94 ? 10.106 17.879 -27.204 1.00 39.94 94 ASN A O 1
ATOM 765 N N . ASP A 1 95 ? 9.707 19.075 -25.317 1.00 45.50 95 ASP A N 1
ATOM 766 C CA . ASP A 1 95 ? 8.266 18.957 -25.110 1.00 45.50 95 ASP A CA 1
ATOM 767 C C . ASP A 1 95 ? 7.447 18.486 -26.331 1.00 45.50 95 ASP A C 1
ATOM 769 O O . ASP A 1 95 ? 7.322 19.223 -27.314 1.00 45.50 95 ASP A O 1
ATOM 773 N N . ASN A 1 96 ? 6.839 17.293 -26.203 1.00 40.19 96 ASN A N 1
ATOM 774 C CA . ASN A 1 96 ? 5.542 16.840 -26.767 1.00 40.19 96 ASN A CA 1
ATOM 775 C C . ASN A 1 96 ? 5.511 15.377 -27.261 1.00 40.19 96 ASN A C 1
ATOM 777 O O . ASN A 1 96 ? 4.870 15.079 -28.268 1.00 40.19 96 ASN A O 1
ATOM 781 N N . PHE A 1 97 ? 6.105 14.427 -26.538 1.00 44.81 97 PHE A N 1
ATOM 782 C CA . PHE A 1 97 ? 5.910 13.001 -26.829 1.00 44.81 97 PHE A CA 1
ATOM 783 C C . PHE A 1 97 ? 5.114 12.304 -25.727 1.00 44.81 97 PHE A C 1
ATOM 785 O O . PHE A 1 97 ? 5.626 11.519 -24.942 1.00 44.81 97 PHE A O 1
ATOM 792 N N . HIS A 1 98 ? 3.821 12.626 -25.680 1.00 42.38 98 HIS A N 1
ATOM 793 C CA . HIS A 1 98 ? 2.826 11.943 -24.848 1.00 42.38 98 HIS A CA 1
ATOM 794 C C . HIS A 1 98 ? 1.833 11.101 -25.667 1.00 42.38 98 HIS A C 1
ATOM 796 O O . HIS A 1 98 ? 0.761 10.763 -25.173 1.00 42.38 98 HIS A O 1
ATOM 802 N N . ASP A 1 99 ? 2.176 10.735 -26.903 1.00 42.19 99 ASP A N 1
ATOM 803 C CA . ASP A 1 99 ? 1.334 9.874 -27.734 1.00 42.19 99 ASP A CA 1
ATOM 804 C C . ASP A 1 99 ? 2.130 8.646 -28.191 1.00 42.19 99 ASP A C 1
ATOM 806 O O . ASP A 1 99 ? 3.197 8.779 -28.795 1.00 42.19 99 ASP A O 1
ATOM 810 N N . GLY A 1 100 ? 1.615 7.449 -27.891 1.00 47.16 100 GLY A N 1
ATOM 811 C CA . GLY A 1 100 ? 2.255 6.138 -28.098 1.00 47.16 100 GLY A CA 1
ATOM 812 C C . GLY A 1 100 ? 2.553 5.759 -29.558 1.00 47.16 100 GLY A C 1
ATOM 813 O O . GLY A 1 100 ? 2.861 4.610 -29.841 1.00 47.16 100 GLY A O 1
ATOM 814 N N . GLY A 1 101 ? 2.465 6.711 -30.491 1.00 48.69 101 GLY A N 1
ATOM 815 C CA . GLY A 1 101 ? 2.900 6.597 -31.886 1.00 48.69 101 GLY A CA 1
ATOM 816 C C . GLY A 1 101 ? 4.220 7.318 -32.197 1.00 48.69 101 GLY A C 1
ATOM 817 O O . GLY A 1 101 ? 4.514 7.564 -33.367 1.00 48.69 101 GLY A O 1
ATOM 818 N N . SER A 1 102 ? 4.974 7.731 -31.173 1.00 54.16 102 SER A N 1
ATOM 819 C CA . SER A 1 102 ? 6.225 8.485 -31.319 1.00 54.16 102 SER A CA 1
ATOM 820 C C . SER A 1 102 ? 7.472 7.617 -31.491 1.00 54.16 102 SER A C 1
ATOM 822 O O . SER A 1 102 ? 8.310 7.923 -32.336 1.00 54.16 102 SER A O 1
ATOM 824 N N . CYS A 1 103 ? 7.619 6.552 -30.697 1.00 57.16 103 CYS A N 1
ATOM 825 C CA . CYS A 1 103 ? 8.855 5.763 -30.681 1.00 57.16 103 CYS A CA 1
ATOM 826 C C . CYS A 1 103 ? 9.117 5.087 -32.030 1.00 57.16 103 CYS A C 1
ATOM 828 O O . CYS A 1 103 ? 10.253 5.057 -32.486 1.00 57.16 103 CYS A O 1
ATOM 830 N N . THR A 1 104 ? 8.064 4.646 -32.724 1.00 61.75 104 THR A N 1
ATOM 831 C CA . THR A 1 104 ? 8.188 4.020 -34.047 1.00 61.75 104 THR A CA 1
ATOM 832 C C . THR A 1 104 ? 8.756 4.970 -35.097 1.00 61.75 104 THR A C 1
ATOM 834 O O . THR A 1 104 ? 9.578 4.551 -35.895 1.00 61.75 104 THR A O 1
ATOM 837 N N . LYS A 1 105 ? 8.414 6.264 -35.051 1.00 68.44 105 LYS A N 1
ATOM 838 C CA . LYS A 1 105 ? 8.948 7.265 -35.990 1.00 68.44 105 LYS A CA 1
ATOM 839 C C . LYS A 1 105 ? 10.429 7.553 -35.761 1.00 68.44 105 LYS A C 1
ATOM 841 O O . LYS A 1 105 ? 11.156 7.760 -36.722 1.00 68.44 105 LYS A O 1
ATOM 846 N N . LEU A 1 106 ? 10.860 7.565 -34.499 1.00 68.75 106 LEU A N 1
ATOM 847 C CA . LEU A 1 106 ? 12.268 7.739 -34.141 1.00 68.75 106 LEU A CA 1
ATOM 848 C C . LEU A 1 106 ? 13.091 6.505 -34.543 1.00 68.75 106 LEU A C 1
ATOM 850 O O . LEU A 1 106 ? 14.216 6.636 -35.009 1.00 68.75 106 LEU A O 1
ATOM 854 N N . ILE A 1 107 ? 12.511 5.310 -34.400 1.00 73.25 107 ILE A N 1
ATOM 855 C CA . ILE A 1 107 ? 13.106 4.057 -34.877 1.00 73.25 107 ILE A CA 1
ATOM 856 C C . ILE A 1 107 ? 13.213 4.067 -36.406 1.00 73.25 107 ILE A C 1
ATOM 858 O O . ILE A 1 107 ? 14.267 3.722 -36.926 1.00 73.25 107 ILE A O 1
ATOM 862 N N . ASP A 1 108 ? 12.172 4.503 -37.118 1.00 78.25 108 ASP A N 1
ATOM 863 C CA . ASP A 1 108 ? 12.187 4.609 -38.581 1.00 78.25 108 ASP A CA 1
ATOM 864 C C . ASP A 1 108 ? 13.267 5.599 -39.067 1.00 78.25 108 ASP A C 1
ATOM 866 O O . ASP A 1 108 ? 14.012 5.283 -39.989 1.00 78.25 108 ASP A O 1
ATOM 870 N N . GLU A 1 109 ? 13.422 6.753 -38.404 1.00 79.69 109 GLU A N 1
ATOM 871 C CA . GLU A 1 109 ? 14.473 7.743 -38.705 1.00 79.69 109 GLU A CA 1
ATOM 872 C C . GLU A 1 109 ? 15.887 7.189 -38.439 1.00 79.69 109 GLU A C 1
ATOM 874 O O . GLU A 1 109 ? 16.782 7.332 -39.270 1.00 79.69 109 GLU A O 1
ATOM 879 N N . LEU A 1 110 ? 16.082 6.469 -37.328 1.00 76.25 110 LEU A N 1
ATOM 880 C CA . LEU A 1 110 ? 17.352 5.800 -37.018 1.00 76.25 110 LEU A CA 1
ATOM 881 C C . LEU A 1 110 ? 17.679 4.666 -38.002 1.00 76.25 110 LEU A C 1
ATOM 883 O O . LEU A 1 110 ? 18.847 4.455 -38.332 1.00 76.25 110 LEU A O 1
ATOM 887 N N . LEU A 1 111 ? 16.669 3.920 -38.458 1.00 80.00 111 LEU A N 1
ATOM 888 C CA . LEU A 1 111 ? 16.831 2.872 -39.466 1.00 80.00 111 LEU A CA 1
ATOM 889 C C . LEU A 1 111 ? 17.192 3.467 -40.829 1.00 80.00 111 LEU A C 1
ATOM 891 O O . LEU A 1 111 ? 18.060 2.917 -41.510 1.00 80.00 111 LEU A O 1
ATOM 895 N N . ASP A 1 112 ? 16.587 4.595 -41.198 1.00 82.69 112 ASP A N 1
ATOM 896 C CA . ASP A 1 112 ? 16.935 5.333 -42.411 1.00 82.69 112 ASP A CA 1
ATOM 897 C C . ASP A 1 112 ? 18.384 5.840 -42.352 1.00 82.69 112 ASP A C 1
ATOM 899 O O . ASP A 1 112 ? 19.136 5.629 -43.308 1.00 82.69 112 ASP A O 1
ATOM 903 N N . ASP A 1 113 ? 18.820 6.405 -41.224 1.00 79.19 113 ASP A N 1
ATOM 904 C CA . ASP A 1 113 ? 20.202 6.860 -41.022 1.00 79.19 113 ASP A CA 1
ATOM 905 C C . ASP A 1 113 ? 21.213 5.702 -41.066 1.00 79.19 113 ASP A C 1
ATOM 907 O O . ASP A 1 113 ? 22.258 5.794 -41.715 1.00 79.19 113 ASP A O 1
ATOM 911 N N . LEU A 1 114 ? 20.893 4.571 -40.428 1.00 77.44 114 LEU A N 1
ATOM 912 C CA . LEU A 1 114 ? 21.728 3.365 -40.461 1.00 77.44 114 LEU A CA 1
ATOM 913 C C . LEU A 1 114 ? 21.789 2.734 -41.854 1.00 77.44 114 LEU A C 1
ATOM 915 O O . LEU A 1 114 ? 22.824 2.184 -42.226 1.00 77.44 114 LEU A O 1
ATOM 919 N N . SER A 1 115 ? 20.710 2.820 -42.637 1.00 77.00 115 SER A N 1
ATOM 920 C CA . SER A 1 115 ? 20.680 2.309 -44.012 1.00 77.00 115 SER A CA 1
ATOM 921 C C . SER A 1 115 ? 21.570 3.113 -44.968 1.00 77.00 115 SER A C 1
ATOM 923 O O . SER A 1 115 ? 21.995 2.590 -46.000 1.00 77.00 115 SER A O 1
ATOM 925 N N . GLN A 1 116 ? 21.868 4.368 -44.614 1.00 81.25 116 GLN A N 1
ATOM 926 C CA . GLN A 1 116 ? 22.724 5.277 -45.377 1.00 81.25 116 GLN A CA 1
ATOM 927 C C . GLN A 1 116 ? 24.200 5.240 -44.931 1.00 81.25 116 GLN A C 1
ATOM 929 O O . GLN A 1 116 ? 25.059 5.733 -45.665 1.00 81.25 116 GLN A O 1
ATOM 934 N N . ASP A 1 117 ? 24.526 4.656 -43.768 1.00 79.06 117 ASP A N 1
ATOM 935 C CA . ASP A 1 117 ? 25.903 4.537 -43.263 1.00 79.06 117 ASP A CA 1
ATOM 936 C C . ASP A 1 117 ? 26.600 3.281 -43.821 1.00 79.06 117 ASP A C 1
ATOM 938 O O . ASP A 1 117 ? 26.351 2.152 -43.393 1.00 79.06 117 ASP A O 1
ATOM 942 N N . GLU A 1 118 ? 27.546 3.475 -44.748 1.00 76.56 118 GLU A N 1
ATOM 943 C CA . GLU A 1 118 ? 28.343 2.389 -45.344 1.00 76.56 118 GLU A CA 1
ATOM 944 C C . GLU A 1 118 ? 29.180 1.596 -44.315 1.00 76.56 118 GLU A C 1
ATOM 946 O O . GLU A 1 118 ? 29.588 0.471 -44.599 1.00 76.56 118 GLU A O 1
ATOM 951 N N . ASN A 1 119 ? 29.407 2.136 -43.108 1.00 77.12 119 ASN A N 1
ATOM 952 C CA . ASN A 1 119 ? 30.162 1.477 -42.035 1.00 77.12 119 ASN A CA 1
ATOM 953 C C . ASN A 1 119 ? 29.268 0.878 -40.933 1.00 77.12 119 ASN A C 1
ATOM 955 O O . ASN A 1 119 ? 29.783 0.409 -39.912 1.00 77.12 119 ASN A O 1
ATOM 959 N N . ALA A 1 120 ? 27.940 0.883 -41.098 1.00 74.38 120 ALA A N 1
ATOM 960 C CA . ALA A 1 120 ? 27.012 0.372 -40.088 1.00 74.38 120 ALA A CA 1
ATOM 961 C C . ALA A 1 120 ? 27.281 -1.105 -39.749 1.00 74.38 120 ALA A C 1
ATOM 963 O O . ALA A 1 120 ? 27.249 -1.496 -38.583 1.00 74.38 120 ALA A O 1
ATOM 964 N N . VAL A 1 121 ? 27.625 -1.921 -40.749 1.00 73.50 121 VAL A N 1
ATOM 965 C CA . VAL A 1 121 ? 27.887 -3.362 -40.584 1.00 73.50 121 VAL A CA 1
ATOM 966 C C . VAL A 1 121 ? 29.113 -3.620 -39.696 1.00 73.50 121 VAL A C 1
ATOM 968 O O . VAL A 1 121 ? 29.051 -4.454 -38.792 1.00 73.50 121 VAL A O 1
ATOM 971 N N . ASP A 1 122 ? 30.190 -2.851 -39.875 1.00 78.31 122 ASP A N 1
ATOM 972 C CA . ASP A 1 122 ? 31.414 -2.955 -39.065 1.00 78.31 122 ASP A CA 1
ATOM 973 C C . ASP A 1 122 ? 31.215 -2.454 -37.627 1.00 78.31 122 ASP A C 1
ATOM 975 O O . ASP A 1 122 ? 31.926 -2.864 -36.710 1.00 78.31 122 ASP A O 1
ATOM 979 N N . ARG A 1 123 ? 30.242 -1.566 -37.404 1.00 70.38 123 ARG A N 1
ATOM 980 C CA . ARG A 1 123 ? 29.870 -1.079 -36.067 1.00 70.38 123 ARG A CA 1
ATOM 981 C C . ARG A 1 123 ? 28.972 -2.071 -35.335 1.00 70.38 123 ARG A C 1
ATOM 983 O O . ARG A 1 123 ? 29.160 -2.302 -34.142 1.00 70.38 123 ARG A O 1
ATOM 990 N N . LEU A 1 124 ? 28.041 -2.690 -36.057 1.00 73.69 124 LEU A N 1
ATOM 991 C CA . LEU A 1 124 ? 27.105 -3.672 -35.515 1.00 73.69 124 LEU A CA 1
ATOM 992 C C . LEU A 1 124 ? 27.770 -5.019 -35.199 1.00 73.69 124 LEU A C 1
ATOM 994 O O . LEU A 1 124 ? 27.292 -5.727 -34.317 1.00 73.69 124 LEU A O 1
ATOM 998 N N . GLN A 1 125 ? 28.909 -5.354 -35.821 1.00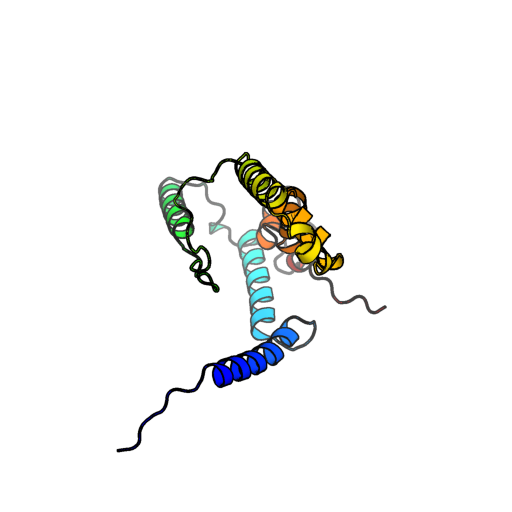 76.88 125 GLN A N 1
ATOM 999 C CA . GLN A 1 125 ? 29.647 -6.595 -35.522 1.00 76.88 125 GLN A CA 1
ATOM 1000 C C . GLN A 1 125 ? 30.165 -6.684 -34.072 1.00 76.88 125 GLN A C 1
ATOM 1002 O O . GLN A 1 125 ? 30.571 -7.755 -33.623 1.00 76.88 125 GLN A O 1
ATOM 1007 N N . HIS A 1 126 ? 30.201 -5.557 -33.356 1.00 76.50 126 HIS A N 1
ATOM 1008 C CA . HIS A 1 126 ? 30.667 -5.464 -31.972 1.00 76.50 126 HIS A CA 1
ATOM 1009 C C . HIS A 1 126 ? 29.528 -5.336 -30.956 1.00 76.50 126 HIS A C 1
ATOM 1011 O O . HIS A 1 126 ? 29.801 -5.185 -29.765 1.00 76.50 126 HIS A O 1
ATOM 1017 N N . VAL A 1 127 ? 28.271 -5.373 -31.406 1.00 77.75 127 VAL A N 1
ATOM 1018 C CA . VAL A 1 127 ? 27.121 -5.354 -30.503 1.00 77.75 127 VAL A CA 1
ATOM 1019 C C . VAL A 1 127 ? 26.993 -6.722 -29.849 1.00 77.75 127 VAL A C 1
ATOM 1021 O O . VAL A 1 127 ? 26.976 -7.753 -30.520 1.00 77.75 127 VAL A O 1
ATOM 1024 N N . ASP A 1 128 ? 26.920 -6.717 -28.523 1.00 83.00 128 ASP A N 1
ATOM 1025 C CA . ASP A 1 128 ? 26.684 -7.927 -27.754 1.00 83.00 128 ASP A CA 1
ATOM 1026 C C . ASP A 1 128 ? 25.240 -8.396 -27.964 1.00 83.00 128 ASP A C 1
ATOM 1028 O O . ASP A 1 128 ? 24.283 -7.661 -27.700 1.00 83.00 128 ASP A O 1
ATOM 1032 N N . PHE A 1 129 ? 25.080 -9.624 -28.454 1.00 82.44 129 PHE A N 1
ATOM 1033 C CA . PHE A 1 129 ? 23.768 -10.200 -28.736 1.00 82.44 129 PHE A CA 1
ATOM 1034 C C . PHE A 1 129 ? 22.950 -10.419 -27.457 1.00 82.44 129 PHE A C 1
ATOM 1036 O O . PHE A 1 129 ? 21.723 -10.430 -27.527 1.00 82.44 129 PHE A O 1
ATOM 1043 N N . ASP A 1 130 ? 23.601 -10.505 -26.292 1.00 86.31 130 ASP A N 1
ATOM 1044 C CA . ASP A 1 130 ? 22.929 -10.634 -24.995 1.00 86.31 130 ASP A CA 1
ATOM 1045 C C . ASP A 1 130 ? 22.184 -9.349 -24.583 1.00 86.31 130 ASP A C 1
ATOM 1047 O O . ASP A 1 130 ? 21.253 -9.400 -23.776 1.00 86.31 130 ASP A O 1
ATOM 1051 N N . ALA A 1 131 ? 22.547 -8.195 -25.155 1.00 81.50 131 ALA A N 1
ATOM 1052 C CA . ALA A 1 131 ? 21.889 -6.912 -24.899 1.00 81.50 131 ALA A CA 1
ATOM 1053 C C . ALA A 1 131 ? 20.693 -6.641 -25.832 1.00 81.50 131 ALA A C 1
ATOM 1055 O O . ALA A 1 131 ? 19.864 -5.781 -25.532 1.00 81.50 131 ALA A O 1
ATOM 1056 N N . LEU A 1 132 ? 20.574 -7.375 -26.946 1.00 82.00 132 LEU A N 1
ATOM 1057 C CA . LEU A 1 132 ? 19.502 -7.172 -27.927 1.00 82.00 132 LEU A CA 1
ATOM 1058 C C . LEU A 1 132 ? 18.093 -7.380 -27.353 1.00 82.00 132 LEU A C 1
ATOM 1060 O O . LEU A 1 132 ? 17.241 -6.549 -27.652 1.00 82.00 132 LEU A O 1
ATOM 1064 N N . PRO A 1 133 ? 17.820 -8.391 -26.500 1.00 84.56 133 PRO A N 1
ATOM 1065 C CA . PRO A 1 133 ? 16.489 -8.560 -25.918 1.00 84.56 133 PRO A CA 1
ATOM 1066 C C . PRO A 1 133 ? 16.069 -7.389 -25.023 1.00 84.56 133 PRO A C 1
ATOM 1068 O O . PRO A 1 133 ? 14.891 -7.053 -24.961 1.00 84.56 133 PRO A O 1
ATOM 1071 N N . LEU A 1 134 ? 17.026 -6.758 -24.333 1.00 82.31 134 LEU A N 1
ATOM 1072 C CA . LEU A 1 134 ? 16.755 -5.584 -23.503 1.00 82.31 134 LEU A CA 1
ATOM 1073 C C . LEU A 1 134 ? 16.385 -4.379 -24.376 1.00 82.31 134 LEU A C 1
ATOM 1075 O O . LEU A 1 134 ? 15.414 -3.689 -24.084 1.00 82.31 134 LEU A O 1
ATOM 1079 N N . LEU A 1 135 ? 17.129 -4.168 -25.464 1.00 80.25 135 LEU A N 1
ATOM 1080 C CA . LEU A 1 135 ? 16.879 -3.083 -26.411 1.00 80.25 135 LEU A CA 1
ATOM 1081 C C . LEU A 1 135 ? 15.562 -3.284 -27.177 1.00 80.25 135 LEU A C 1
ATOM 1083 O O . LEU A 1 135 ? 14.815 -2.335 -27.386 1.00 80.25 135 LEU A O 1
ATOM 1087 N N . GLU A 1 136 ? 15.257 -4.523 -27.568 1.00 81.94 136 GLU A N 1
ATOM 1088 C CA . GLU A 1 136 ? 13.983 -4.889 -28.189 1.00 81.94 136 GLU A CA 1
ATOM 1089 C C . GLU A 1 136 ? 12.812 -4.595 -27.244 1.00 81.94 136 GLU A C 1
ATOM 1091 O O . GLU A 1 136 ? 11.822 -3.999 -27.661 1.00 81.94 136 GLU A O 1
ATOM 1096 N N . HIS A 1 137 ? 12.943 -4.940 -25.960 1.00 82.06 137 HIS A N 1
ATOM 1097 C CA . HIS A 1 137 ? 11.929 -4.642 -24.951 1.00 82.06 137 HIS A CA 1
ATOM 1098 C C . HIS A 1 137 ? 11.762 -3.135 -24.702 1.00 82.06 137 HIS A C 1
ATOM 1100 O O . HIS A 1 137 ? 10.640 -2.665 -24.569 1.00 82.06 137 HIS A O 1
ATOM 1106 N N . GLU A 1 138 ? 12.847 -2.362 -24.656 1.00 81.81 138 GLU A N 1
ATOM 1107 C CA . GLU A 1 138 ? 12.784 -0.908 -24.444 1.00 81.81 138 GLU A CA 1
ATOM 1108 C C . GLU A 1 138 ? 12.177 -0.158 -25.644 1.00 81.81 138 GLU A C 1
ATOM 1110 O O . GLU A 1 138 ? 11.434 0.804 -25.466 1.00 81.81 138 GLU A O 1
ATOM 1115 N N . LEU A 1 139 ? 12.476 -0.597 -26.871 1.00 77.38 139 LEU A N 1
ATOM 1116 C CA . LEU A 1 139 ? 12.039 0.081 -28.096 1.00 77.38 139 LEU A CA 1
ATOM 1117 C C . LEU A 1 139 ? 10.666 -0.378 -28.601 1.00 77.38 139 LEU A C 1
ATOM 1119 O O . LEU A 1 139 ? 9.931 0.421 -29.184 1.00 77.38 139 LEU A O 1
ATOM 1123 N N . LEU A 1 140 ? 10.346 -1.665 -28.439 1.00 77.62 140 LEU A N 1
ATOM 1124 C CA . LEU A 1 140 ? 9.178 -2.316 -29.045 1.00 77.62 140 LEU A CA 1
ATOM 1125 C C . LEU A 1 140 ? 8.273 -3.024 -28.024 1.00 77.62 140 LEU A C 1
ATOM 1127 O O . LEU A 1 140 ? 7.210 -3.520 -28.406 1.00 77.62 140 LEU A O 1
ATOM 1131 N N . GLY A 1 141 ? 8.688 -3.116 -26.758 1.00 72.44 141 GLY A N 1
ATOM 1132 C CA . GLY A 1 141 ? 7.941 -3.805 -25.710 1.00 72.44 141 GLY A CA 1
ATOM 1133 C C . GLY A 1 141 ? 6.659 -3.082 -25.299 1.00 72.44 141 GLY A C 1
ATOM 1134 O O . GLY A 1 141 ? 6.504 -1.874 -25.461 1.00 72.44 141 GLY A O 1
ATOM 1135 N N . ASP A 1 142 ? 5.720 -3.860 -24.761 1.00 75.56 142 ASP A N 1
ATOM 1136 C CA . ASP A 1 142 ? 4.548 -3.354 -24.045 1.00 75.56 142 ASP A CA 1
ATOM 1137 C C . ASP A 1 142 ? 4.884 -3.323 -22.548 1.00 75.56 142 ASP A C 1
ATOM 1139 O O . ASP A 1 142 ? 5.356 -4.324 -22.011 1.00 75.56 142 ASP A O 1
ATOM 1143 N N . ASP A 1 143 ? 4.618 -2.205 -21.870 1.00 76.38 143 ASP A N 1
ATOM 1144 C CA . ASP A 1 143 ? 4.863 -2.032 -20.430 1.00 76.38 143 ASP A CA 1
ATOM 1145 C C . ASP A 1 143 ? 3.826 -2.762 -19.548 1.00 76.38 143 ASP A C 1
ATOM 1147 O O . ASP A 1 143 ? 4.018 -2.945 -18.340 1.00 76.38 143 ASP A O 1
ATOM 1151 N N . ALA A 1 144 ? 2.692 -3.190 -20.118 1.00 76.12 144 ALA A N 1
ATOM 1152 C CA . ALA A 1 144 ? 1.600 -3.833 -19.383 1.00 76.12 144 ALA A CA 1
ATOM 1153 C C . ALA A 1 144 ? 1.986 -5.060 -18.508 1.00 76.12 144 ALA A C 1
ATOM 1155 O O . ALA A 1 144 ? 1.500 -5.147 -17.368 1.00 76.12 144 ALA A O 1
ATOM 1156 N N . PRO A 1 145 ? 2.806 -6.036 -18.962 1.00 77.38 145 PRO A N 1
ATOM 1157 C CA . PRO A 1 145 ? 3.214 -7.178 -18.138 1.00 77.38 145 PRO A CA 1
ATOM 1158 C C . PRO A 1 145 ? 4.124 -6.780 -16.967 1.00 77.38 145 PRO A C 1
ATOM 1160 O O . PRO A 1 145 ? 3.996 -7.335 -15.866 1.00 77.38 145 PRO A O 1
ATOM 1163 N N . ASP A 1 146 ? 4.991 -5.791 -17.162 1.00 82.25 146 ASP A N 1
ATOM 1164 C CA . ASP A 1 146 ? 5.884 -5.290 -16.120 1.00 82.25 146 ASP A CA 1
ATOM 1165 C C . ASP A 1 146 ? 5.100 -4.527 -15.059 1.00 82.25 146 ASP A C 1
ATOM 1167 O O . ASP A 1 146 ? 5.293 -4.743 -13.858 1.00 82.25 146 ASP A O 1
ATOM 1171 N N . GLU A 1 147 ? 4.108 -3.736 -15.472 1.00 85.62 147 GLU A N 1
ATOM 1172 C CA . GLU A 1 147 ? 3.204 -3.079 -14.536 1.00 85.62 147 GLU A CA 1
ATOM 1173 C C . GLU A 1 147 ? 2.449 -4.105 -13.671 1.00 85.62 147 GLU A C 1
ATOM 1175 O O . GLU A 1 147 ? 2.330 -3.946 -12.451 1.00 85.62 147 GLU A O 1
ATOM 1180 N N . ALA A 1 148 ? 1.963 -5.200 -14.265 1.00 83.31 148 ALA A N 1
ATOM 1181 C CA . ALA A 1 148 ? 1.303 -6.269 -13.518 1.00 83.31 148 ALA A CA 1
ATOM 1182 C C . ALA A 1 148 ? 2.249 -6.925 -12.495 1.00 83.31 148 ALA A C 1
ATOM 1184 O O . ALA A 1 148 ? 1.855 -7.190 -11.352 1.00 83.31 148 ALA A O 1
ATOM 1185 N N . THR A 1 149 ? 3.509 -7.134 -12.875 1.00 87.12 149 THR A N 1
ATOM 1186 C CA . THR A 1 149 ? 4.553 -7.669 -11.993 1.00 87.12 149 THR A CA 1
ATOM 1187 C C . THR A 1 149 ? 4.848 -6.715 -10.834 1.00 87.12 149 THR A C 1
ATOM 1189 O O . THR A 1 149 ? 4.843 -7.131 -9.670 1.00 87.12 149 THR A O 1
ATOM 1192 N N . LEU A 1 150 ? 4.984 -5.418 -11.112 1.00 87.88 150 LEU A N 1
ATOM 1193 C CA . LEU A 1 150 ? 5.178 -4.383 -10.097 1.00 87.88 150 LEU A CA 1
ATOM 1194 C C . LEU A 1 150 ? 3.997 -4.306 -9.128 1.00 87.88 150 LEU A C 1
ATOM 1196 O O . LEU A 1 150 ? 4.191 -4.245 -7.911 1.00 87.88 150 LEU A O 1
ATOM 1200 N N . ARG A 1 151 ? 2.760 -4.379 -9.629 1.00 86.56 151 ARG A N 1
ATOM 1201 C CA . ARG A 1 151 ? 1.553 -4.414 -8.785 1.00 86.56 151 ARG A CA 1
ATOM 1202 C C . ARG A 1 151 ? 1.562 -5.615 -7.836 1.00 86.56 151 ARG A C 1
ATOM 1204 O O . ARG A 1 151 ? 1.180 -5.470 -6.669 1.00 86.56 151 ARG A O 1
ATOM 1211 N N . ASN A 1 152 ? 2.034 -6.771 -8.304 1.00 86.44 152 ASN A N 1
ATOM 1212 C CA . ASN A 1 152 ? 2.176 -7.973 -7.483 1.00 86.44 152 ASN A CA 1
ATOM 1213 C C . ASN A 1 152 ? 3.257 -7.815 -6.404 1.00 86.44 152 ASN A C 1
ATOM 1215 O O . ASN A 1 152 ? 3.034 -8.207 -5.254 1.00 86.44 152 ASN A O 1
ATOM 1219 N N . TRP A 1 153 ? 4.402 -7.216 -6.735 1.00 87.88 153 TRP A N 1
ATOM 1220 C CA . TRP A 1 153 ? 5.486 -6.974 -5.777 1.00 87.88 153 TRP A CA 1
ATOM 1221 C C . TRP A 1 153 ? 5.115 -5.935 -4.719 1.00 87.88 153 TRP A C 1
ATOM 1223 O O . TRP A 1 153 ? 5.316 -6.168 -3.526 1.00 87.88 153 TRP A O 1
ATOM 1233 N N . LEU A 1 154 ? 4.502 -4.826 -5.135 1.00 88.38 154 LEU A N 1
ATOM 1234 C CA . LEU A 1 154 ? 4.083 -3.746 -4.241 1.00 88.38 154 LEU A CA 1
ATOM 1235 C C . LEU A 1 154 ? 2.898 -4.136 -3.352 1.00 88.38 154 LEU A C 1
ATOM 1237 O O . LEU A 1 154 ? 2.686 -3.510 -2.314 1.00 88.38 154 LEU A O 1
ATOM 1241 N N . ARG A 1 155 ? 2.132 -5.170 -3.734 1.00 85.81 155 ARG A N 1
ATOM 1242 C CA . ARG A 1 155 ? 0.928 -5.633 -3.026 1.00 85.81 155 ARG A CA 1
ATOM 1243 C C . ARG A 1 155 ? 0.003 -4.459 -2.703 1.00 85.81 155 ARG A C 1
ATOM 1245 O O . ARG A 1 155 ? -0.190 -4.092 -1.541 1.00 85.81 155 ARG A O 1
ATOM 1252 N N . LEU A 1 156 ? -0.558 -3.847 -3.744 1.00 82.69 156 LEU A N 1
ATOM 1253 C CA . LEU A 1 156 ? -1.423 -2.674 -3.602 1.00 82.69 156 LEU A CA 1
ATOM 1254 C C . LEU A 1 156 ? -2.491 -2.875 -2.517 1.00 82.69 156 LEU A C 1
ATOM 1256 O O . LEU A 1 156 ? -3.148 -3.912 -2.451 1.00 82.69 156 LEU A O 1
ATOM 1260 N N . LYS A 1 157 ? -2.674 -1.854 -1.669 1.00 81.81 157 LYS A N 1
ATOM 1261 C CA . LYS A 1 157 ? -3.640 -1.857 -0.555 1.00 81.81 157 LYS A CA 1
ATOM 1262 C C . LYS A 1 157 ? -3.441 -2.992 0.461 1.00 81.81 157 LYS A C 1
ATOM 1264 O O . LYS A 1 157 ? -4.385 -3.302 1.181 1.00 81.81 157 LYS A O 1
ATOM 1269 N N . ARG A 1 158 ? -2.238 -3.575 0.576 1.00 83.00 158 ARG A N 1
ATOM 1270 C CA . ARG A 1 158 ? -1.926 -4.681 1.506 1.00 83.00 158 ARG A CA 1
ATOM 1271 C C . ARG A 1 158 ? -2.549 -4.515 2.891 1.00 83.00 158 ARG A C 1
ATOM 1273 O O . ARG A 1 158 ? -3.046 -5.479 3.456 1.00 83.00 158 ARG A O 1
ATOM 1280 N N . GLU A 1 159 ? -2.513 -3.307 3.440 1.00 81.56 159 GLU A N 1
ATOM 1281 C CA . GLU A 1 159 ? -2.935 -3.072 4.819 1.00 81.56 159 GLU A CA 1
ATOM 1282 C C . GLU A 1 159 ? -4.418 -2.735 4.970 1.00 81.56 159 GLU A C 1
ATOM 1284 O O . GLU A 1 159 ? -5.010 -3.041 6.005 1.00 81.56 159 GLU A O 1
ATOM 1289 N N . THR A 1 160 ? -5.022 -2.137 3.944 1.00 83.81 160 THR A N 1
ATOM 1290 C CA . THR A 1 160 ? -6.412 -1.666 3.962 1.00 83.81 160 THR A CA 1
ATOM 1291 C C . THR A 1 160 ? -7.383 -2.681 3.365 1.00 83.81 160 THR A C 1
ATOM 1293 O O . THR A 1 160 ? -8.548 -2.716 3.762 1.00 83.81 160 THR A O 1
ATOM 1296 N N . ALA A 1 161 ? -6.914 -3.544 2.459 1.00 82.38 161 ALA A N 1
ATOM 1297 C CA . ALA A 1 161 ? -7.729 -4.544 1.774 1.00 82.38 161 ALA A CA 1
ATOM 1298 C C . ALA A 1 161 ? -8.400 -5.528 2.743 1.00 82.38 161 ALA A C 1
ATOM 1300 O O . ALA A 1 161 ? -9.554 -5.900 2.522 1.00 82.38 161 ALA A O 1
ATOM 1301 N N . ASP A 1 162 ? -7.728 -5.894 3.840 1.00 83.31 162 ASP A N 1
ATOM 1302 C CA . ASP A 1 162 ? -8.276 -6.797 4.860 1.00 83.31 162 ASP A CA 1
ATOM 1303 C C . ASP A 1 162 ? -9.580 -6.275 5.475 1.00 83.31 162 ASP A C 1
ATOM 1305 O O . ASP A 1 162 ? -10.468 -7.071 5.767 1.00 83.31 162 ASP A O 1
ATOM 1309 N N . TYR A 1 163 ? -9.723 -4.957 5.632 1.00 86.25 163 TYR A N 1
ATOM 1310 C CA . TYR A 1 163 ? -10.887 -4.323 6.264 1.00 86.25 163 TYR A CA 1
ATOM 1311 C C . TYR A 1 163 ? -11.917 -3.798 5.255 1.00 86.25 163 TYR A C 1
ATOM 1313 O O . TYR A 1 163 ? -13.052 -3.506 5.623 1.00 86.25 163 TYR A O 1
ATOM 1321 N N . GLN A 1 164 ? -11.521 -3.653 3.989 1.00 88.12 164 GLN A N 1
ATOM 1322 C CA . GLN A 1 164 ? -12.383 -3.164 2.906 1.00 88.12 164 GLN A CA 1
ATOM 1323 C C . GLN A 1 164 ? -13.046 -4.292 2.111 1.00 88.12 164 GLN A C 1
ATOM 1325 O O . GLN A 1 164 ? -14.044 -4.061 1.431 1.00 88.12 164 GLN A O 1
ATOM 1330 N N . SER A 1 165 ? -12.501 -5.505 2.184 1.00 86.50 165 SER A N 1
ATOM 1331 C CA . SER A 1 165 ? -13.072 -6.672 1.517 1.00 86.50 165 SER A CA 1
ATOM 1332 C C . SER A 1 165 ? -14.363 -7.115 2.205 1.00 86.50 165 SER A C 1
ATOM 1334 O O . SER A 1 165 ? -14.447 -7.172 3.433 1.00 86.50 165 SER A O 1
ATOM 1336 N N . TYR A 1 166 ? -15.379 -7.457 1.415 1.00 79.50 166 TYR A N 1
ATOM 1337 C CA . TYR A 1 166 ? -16.652 -7.929 1.952 1.00 79.50 166 TYR A CA 1
ATOM 1338 C C . TYR A 1 166 ? -16.466 -9.264 2.690 1.00 79.50 166 TYR A C 1
ATOM 1340 O O . TYR A 1 166 ? -15.935 -10.217 2.125 1.00 79.50 166 TYR A O 1
ATOM 1348 N N . ALA A 1 167 ? -16.910 -9.324 3.950 1.00 75.31 167 ALA A N 1
ATOM 1349 C CA . ALA A 1 167 ? -16.909 -10.526 4.794 1.00 75.31 167 ALA A CA 1
ATOM 1350 C C . ALA A 1 167 ? -15.539 -11.228 4.978 1.00 75.31 167 ALA A C 1
ATOM 1352 O O . ALA A 1 167 ? -15.481 -12.423 5.253 1.00 75.31 167 ALA A O 1
ATOM 1353 N N . SER A 1 168 ? -14.429 -10.494 4.888 1.00 84.94 168 SER A N 1
ATOM 1354 C CA . SER A 1 168 ? -13.064 -11.037 5.029 1.00 84.94 168 SER A CA 1
ATOM 1355 C C . SER A 1 168 ? -12.676 -11.476 6.448 1.00 84.94 168 SER A C 1
ATOM 1357 O O . SER A 1 168 ? -11.727 -12.254 6.606 1.00 84.94 168 SER A O 1
ATOM 1359 N N . ILE A 1 169 ? -13.352 -10.941 7.472 1.00 88.38 169 ILE A N 1
ATOM 1360 C CA . IL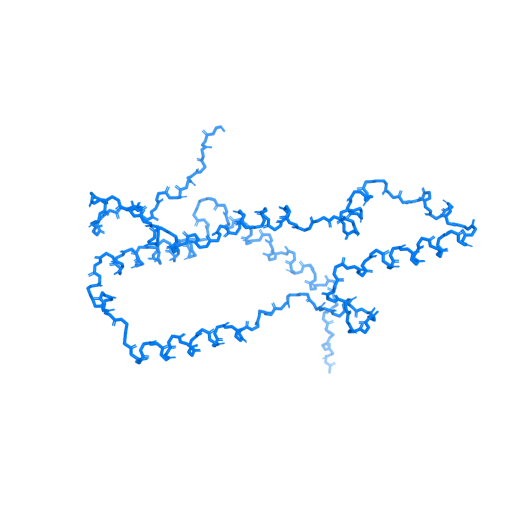E A 1 169 ? -13.109 -11.233 8.890 1.00 88.38 169 ILE A CA 1
ATOM 1361 C C . ILE A 1 169 ? -14.302 -12.027 9.445 1.00 88.38 169 ILE A C 1
ATOM 1363 O O . ILE A 1 169 ? -15.408 -11.464 9.546 1.00 88.38 169 ILE A O 1
ATOM 1367 N N . PRO A 1 170 ? -14.100 -13.306 9.815 1.00 90.38 170 PRO A N 1
ATOM 1368 C CA . PRO A 1 170 ? -15.150 -14.140 10.384 1.00 90.38 170 PRO A CA 1
ATOM 1369 C C . PRO A 1 170 ? -15.541 -13.639 11.777 1.00 90.38 170 PRO A C 1
ATOM 1371 O O . PRO A 1 170 ? -14.739 -13.034 12.486 1.00 90.38 170 PRO A O 1
ATOM 1374 N N . GLU A 1 171 ? -16.786 -13.886 12.184 1.00 89.25 171 GLU A N 1
ATOM 1375 C CA . GLU A 1 171 ? -17.328 -13.366 13.448 1.00 89.25 171 GLU A CA 1
ATOM 1376 C C . GLU A 1 171 ? -16.581 -13.873 14.683 1.00 89.25 171 GLU A C 1
ATOM 1378 O O . GLU A 1 171 ? -16.393 -13.113 15.630 1.00 89.25 171 GLU A O 1
ATOM 1383 N N . SER A 1 172 ? -16.083 -15.112 14.640 1.00 91.94 172 SER A N 1
ATOM 1384 C CA . SER A 1 172 ? -15.260 -15.706 15.700 1.00 91.94 172 SER A CA 1
ATOM 1385 C C . SER A 1 172 ? -13.971 -14.927 15.976 1.00 91.94 172 SER A C 1
ATOM 1387 O O . SER A 1 172 ? -13.468 -14.950 17.094 1.00 91.94 172 SER A O 1
ATOM 1389 N N . GLU A 1 173 ? -13.463 -14.210 14.974 1.00 91.94 173 GLU A N 1
ATOM 1390 C CA . GLU A 1 173 ? -12.213 -13.452 15.036 1.00 91.94 173 GLU A CA 1
ATOM 1391 C C . GLU A 1 173 ? -12.454 -11.949 15.276 1.00 91.94 173 GLU A C 1
ATOM 1393 O O . GLU A 1 173 ? -11.518 -11.153 15.294 1.00 91.94 173 GLU A O 1
ATOM 1398 N N . ARG A 1 174 ? -13.706 -11.516 15.500 1.00 88.62 174 ARG A N 1
ATOM 1399 C CA . ARG A 1 174 ? -14.048 -10.113 15.817 1.00 88.62 174 ARG A CA 1
ATOM 1400 C C . ARG A 1 174 ? -13.884 -9.804 17.305 1.00 88.62 174 ARG A C 1
ATOM 1402 O O . ARG A 1 174 ? -14.767 -9.227 17.937 1.00 88.62 174 ARG A O 1
ATOM 1409 N N . THR A 1 175 ? -12.752 -10.193 17.878 1.00 90.62 175 THR A N 1
ATOM 1410 C CA . THR A 1 175 ? -12.429 -9.975 19.292 1.00 90.62 175 THR A CA 1
ATOM 1411 C C . THR A 1 175 ? -11.093 -9.252 19.431 1.00 90.62 175 THR A C 1
ATOM 1413 O O . THR A 1 175 ? -10.221 -9.353 18.575 1.00 90.62 175 THR A O 1
ATOM 1416 N N . ALA A 1 176 ? -10.904 -8.518 20.531 1.00 88.94 176 ALA A N 1
ATOM 1417 C CA . ALA A 1 176 ? -9.675 -7.746 20.756 1.00 88.94 176 ALA A CA 1
ATOM 1418 C C . ALA A 1 176 ? -8.418 -8.615 20.965 1.00 88.94 176 ALA A C 1
ATOM 1420 O O . ALA A 1 176 ? -7.295 -8.121 20.877 1.00 88.94 176 ALA A O 1
ATOM 1421 N N . TRP A 1 177 ? -8.602 -9.896 21.286 1.00 90.56 177 TRP A N 1
ATOM 1422 C CA . TRP A 1 177 ? -7.521 -10.860 21.490 1.00 90.56 177 TRP A CA 1
ATOM 1423 C C . TRP A 1 177 ? -7.258 -11.730 20.255 1.00 90.56 177 TRP A C 1
ATOM 1425 O O . TRP A 1 177 ? -6.241 -12.421 20.224 1.00 90.56 177 TRP A O 1
ATOM 1435 N N . SER A 1 178 ? -8.129 -11.685 19.240 1.00 92.69 178 SER A N 1
ATOM 1436 C CA . SER A 1 178 ? -7.887 -12.358 17.965 1.00 92.69 178 SER A CA 1
ATOM 1437 C C . SER A 1 178 ? -6.679 -11.750 17.247 1.00 92.69 178 SER A C 1
ATOM 1439 O O . SER A 1 178 ? -6.500 -10.531 17.184 1.00 92.69 178 SER A O 1
ATOM 1441 N N . ALA A 1 179 ? -5.857 -12.624 16.668 1.00 91.75 179 ALA A N 1
ATOM 1442 C CA . ALA A 1 179 ? -4.660 -12.268 15.915 1.00 91.75 179 ALA A CA 1
ATOM 1443 C C . ALA A 1 179 ? -4.876 -12.315 14.389 1.00 91.75 179 ALA A C 1
ATOM 1445 O O . ALA A 1 179 ? -3.919 -12.479 13.630 1.00 91.75 179 ALA A O 1
ATOM 1446 N N . TRP A 1 180 ? -6.118 -12.163 13.913 1.00 90.81 180 TRP A N 1
ATOM 1447 C CA . TRP A 1 180 ? -6.464 -12.302 12.489 1.00 90.81 180 TRP A CA 1
ATOM 1448 C C . TRP A 1 180 ? -5.635 -11.415 11.546 1.00 90.81 180 TRP A C 1
ATOM 1450 O O . TRP A 1 180 ? -5.308 -11.813 10.428 1.00 90.81 180 TRP A O 1
ATOM 1460 N N . TYR A 1 181 ? -5.226 -10.234 12.017 1.00 90.44 181 TYR A N 1
ATOM 1461 C CA . TYR A 1 181 ? -4.414 -9.270 11.270 1.00 90.44 181 TYR A CA 1
ATOM 1462 C C . TYR A 1 181 ? -2.972 -9.732 10.982 1.00 90.44 181 TYR A C 1
ATOM 1464 O O . TYR A 1 181 ? -2.257 -9.016 10.275 1.00 90.44 181 TYR A O 1
ATOM 1472 N N . LEU A 1 182 ? -2.542 -10.883 11.520 1.00 92.19 182 LEU A N 1
ATOM 1473 C CA . LEU A 1 182 ? -1.217 -11.485 11.317 1.00 92.19 182 LEU A CA 1
ATOM 1474 C C . LEU A 1 182 ? -1.215 -12.661 10.326 1.00 92.19 182 LEU A C 1
ATOM 1476 O O . LEU A 1 182 ? -0.145 -13.160 9.992 1.00 92.19 182 LEU A O 1
ATOM 1480 N N . ARG A 1 183 ? -2.375 -13.097 9.812 1.00 89.44 183 ARG A N 1
ATOM 1481 C CA . ARG A 1 183 ? -2.507 -14.293 8.946 1.00 89.44 183 ARG A CA 1
ATOM 1482 C C . ARG A 1 183 ? -1.666 -14.265 7.662 1.00 89.44 183 ARG A C 1
ATOM 1484 O O . ARG A 1 183 ? -1.406 -15.303 7.065 1.00 89.44 183 ARG A O 1
ATOM 1491 N N . HIS A 1 184 ? -1.290 -13.074 7.194 1.00 87.56 184 HIS A N 1
ATOM 1492 C CA . HIS A 1 184 ? -0.491 -12.884 5.982 1.00 87.56 184 HIS A CA 1
ATOM 1493 C C . HIS A 1 184 ? 1.016 -13.000 6.230 1.00 87.56 184 HIS A C 1
ATOM 1495 O O . HIS A 1 184 ? 1.789 -12.969 5.270 1.00 87.56 184 HIS A O 1
ATOM 1501 N N . ILE A 1 185 ? 1.445 -13.069 7.493 1.00 88.62 185 ILE A N 1
ATOM 1502 C CA . ILE A 1 185 ? 2.844 -13.266 7.855 1.00 88.62 185 ILE A CA 1
ATOM 1503 C C . ILE A 1 185 ? 3.166 -14.744 7.650 1.00 88.62 185 ILE A C 1
ATOM 1505 O O . ILE A 1 185 ? 2.602 -15.612 8.309 1.00 88.62 185 ILE A O 1
ATOM 1509 N N . LYS A 1 186 ? 4.075 -15.017 6.716 1.00 86.50 186 LYS A N 1
ATOM 1510 C CA . LYS A 1 186 ? 4.631 -16.348 6.476 1.00 86.50 186 LYS A CA 1
ATOM 1511 C C . LYS A 1 186 ? 6.078 -16.331 6.952 1.00 86.50 186 LYS A C 1
ATOM 1513 O O . LYS A 1 186 ? 6.826 -15.456 6.523 1.00 86.50 186 LYS A O 1
ATOM 1518 N N . GLY A 1 187 ? 6.444 -17.247 7.846 1.00 80.88 187 GLY A N 1
ATOM 1519 C CA . GLY A 1 187 ? 7.854 -17.505 8.139 1.00 80.88 187 GLY A CA 1
ATOM 1520 C C . GLY A 1 187 ? 8.514 -18.231 6.967 1.00 80.88 187 GLY A C 1
ATOM 1521 O O . GLY A 1 187 ? 7.817 -18.751 6.091 1.00 80.88 187 GLY A O 1
ATOM 1522 N N . LYS A 1 188 ? 9.846 -18.288 6.953 1.00 77.75 188 LYS A N 1
ATOM 1523 C CA . LYS A 1 188 ? 10.560 -19.239 6.098 1.00 77.75 188 LYS A CA 1
ATOM 1524 C C . LYS A 1 188 ? 10.071 -20.658 6.397 1.00 77.75 188 LYS A C 1
ATOM 1526 O O . LYS A 1 188 ? 10.158 -21.110 7.535 1.00 77.75 188 LYS A O 1
ATOM 1531 N N . GLU A 1 189 ? 9.556 -21.341 5.380 1.00 61.94 189 GLU A N 1
ATOM 1532 C CA . GLU A 1 189 ? 9.414 -22.793 5.428 1.00 61.94 189 GLU A CA 1
ATOM 1533 C C . GLU A 1 189 ? 10.836 -23.368 5.424 1.00 61.94 189 GLU A C 1
ATOM 1535 O O . GLU A 1 189 ? 11.592 -23.149 4.476 1.00 61.94 189 GLU A O 1
ATOM 1540 N N . GLU A 1 190 ? 11.245 -24.008 6.520 1.00 53.25 190 GLU A N 1
ATOM 1541 C CA . GLU A 1 190 ? 12.469 -24.808 6.544 1.00 53.25 190 GLU A CA 1
ATOM 1542 C C . GLU A 1 190 ? 12.239 -26.033 5.643 1.00 53.25 190 GLU A C 1
ATOM 1544 O O . GLU A 1 190 ? 11.538 -26.964 6.034 1.00 53.25 190 GLU A O 1
ATOM 1549 N N . ASN A 1 191 ? 12.789 -25.994 4.427 1.00 40.44 191 ASN A N 1
ATOM 1550 C CA . ASN A 1 191 ? 13.047 -27.165 3.584 1.00 40.44 191 ASN A CA 1
ATOM 1551 C C . ASN A 1 191 ? 14.556 -27.387 3.513 1.00 40.44 191 ASN A C 1
ATOM 1553 O O . ASN A 1 191 ? 15.270 -26.393 3.235 1.00 40.44 191 ASN A O 1
#

Secondary structure (DSSP, 8-state):
----PPPPHHHHHHHHHHHHHHHGGGGSSSSTTHHHHHHHHHHHHHHHHHHHH-GGG-----HHHHHHHHHHHHHHHT-PPPPSS-GGG--S--S---STTSHHHHHHHHHHHHHH-TTHHHHHTTS-GGGHHHHHHHHH--SHHHHHHHHHHHTTTTTTHHHHSTT-S-GGG-STT--GGGTT-------

Foldseek 3Di:
DDDDDPDDPVVVVVVVVVVVVVPVVQPDDDDRVVVVVVVVLVVLLVVLCCLLPVPVVVDDDDDVNVVVVVVVVVVVVPDDDDDPDDPVVPPDDDDDPPDPVPLVVVVVVVVVVLVPDPCSVVVCVPDDPVCVVVVCCVRPNDCVVVVVVVCVVVVPCLRPCCVVDPPNADPVQSDSPRPSSCVPDDDDDDD